Protein AF-A0A7L4PM54-F1 (afdb_monomer_lite)

Structure (mmCIF, N/CA/C/O backbone):
data_AF-A0A7L4PM54-F1
#
_entry.id   AF-A0A7L4PM54-F1
#
loop_
_atom_site.group_PDB
_atom_site.id
_atom_site.type_symbol
_atom_site.label_atom_id
_atom_site.label_alt_id
_atom_site.label_comp_id
_atom_site.label_asym_id
_atom_site.label_entity_id
_atom_site.label_seq_id
_atom_site.pdbx_PDB_ins_code
_atom_site.Cartn_x
_atom_site.Cartn_y
_atom_site.Cartn_z
_atom_site.occupancy
_atom_site.B_iso_or_equiv
_atom_site.auth_seq_id
_atom_site.auth_comp_id
_atom_site.auth_asym_id
_atom_site.auth_atom_id
_atom_site.pdbx_PDB_model_num
ATOM 1 N N . MET A 1 1 ? -29.426 -21.417 59.701 1.00 52.53 1 MET A N 1
ATOM 2 C CA . MET A 1 1 ? -29.123 -21.437 58.250 1.00 52.53 1 MET A CA 1
ATOM 3 C C . MET A 1 1 ? -28.428 -20.129 57.879 1.00 52.53 1 MET A C 1
ATOM 5 O O . MET A 1 1 ? -29.012 -19.069 58.051 1.00 52.53 1 MET A O 1
ATOM 9 N N . ASN A 1 2 ? -27.149 -20.184 57.498 1.00 47.16 2 ASN A N 1
ATOM 10 C CA . ASN A 1 2 ? -26.262 -19.018 57.349 1.00 47.16 2 ASN A CA 1
ATOM 11 C C . ASN A 1 2 ? -26.429 -18.339 55.970 1.00 47.16 2 ASN A C 1
ATOM 13 O O . ASN A 1 2 ? -25.548 -18.433 55.119 1.00 47.16 2 ASN A O 1
ATOM 17 N N . LEU A 1 3 ? -27.550 -17.641 55.740 1.00 49.34 3 LEU A N 1
ATOM 18 C CA . LEU A 1 3 ? -27.820 -16.946 54.465 1.00 49.34 3 LEU A CA 1
ATOM 19 C C . LEU A 1 3 ? -26.761 -15.888 54.094 1.00 49.34 3 LEU A C 1
ATOM 21 O O . LEU A 1 3 ? -26.524 -15.641 52.916 1.00 49.34 3 LEU A O 1
ATOM 25 N N . LYS A 1 4 ? -26.061 -15.303 55.076 1.00 48.97 4 LYS A N 1
ATOM 26 C CA . LYS A 1 4 ? -25.025 -14.286 54.818 1.00 48.97 4 LYS A CA 1
ATOM 27 C C . LYS A 1 4 ? -23.756 -14.836 54.158 1.00 48.97 4 LYS A C 1
ATOM 29 O O . LYS A 1 4 ? -23.084 -14.086 53.461 1.00 48.97 4 LYS A O 1
ATOM 34 N N . LYS A 1 5 ? -23.427 -16.123 54.338 1.00 49.28 5 LYS A N 1
ATOM 35 C CA . LYS A 1 5 ? -22.201 -16.703 53.757 1.00 49.28 5 LYS A CA 1
ATOM 36 C C . LYS A 1 5 ? -22.341 -16.965 52.256 1.00 49.28 5 LYS A C 1
ATOM 38 O O . LYS A 1 5 ? -21.393 -16.726 51.527 1.00 49.28 5 LYS A O 1
ATOM 43 N N . TYR A 1 6 ? -23.523 -17.362 51.784 1.00 54.47 6 TYR A N 1
ATOM 44 C CA . TYR A 1 6 ? -23.759 -17.651 50.362 1.00 54.47 6 TYR A CA 1
ATOM 45 C C . TYR A 1 6 ? -23.848 -16.393 49.483 1.00 54.47 6 TYR A C 1
ATOM 47 O O . TYR A 1 6 ? -23.489 -16.447 48.311 1.00 54.47 6 TYR A O 1
ATOM 55 N N . SER A 1 7 ? -24.250 -15.250 50.053 1.00 55.47 7 SER A N 1
ATOM 56 C CA . SER A 1 7 ? -24.333 -13.970 49.330 1.00 55.47 7 SER A CA 1
ATOM 57 C C . SER A 1 7 ? -22.955 -13.438 48.900 1.00 55.47 7 SER A C 1
ATOM 59 O O . SER A 1 7 ? -22.796 -12.932 47.794 1.00 55.47 7 SER A O 1
ATOM 61 N N . ILE A 1 8 ? -21.921 -13.640 49.725 1.00 58.19 8 ILE A N 1
ATOM 62 C CA . ILE A 1 8 ? -20.558 -13.175 49.420 1.00 58.19 8 ILE A CA 1
ATOM 63 C C . ILE A 1 8 ? -19.932 -14.003 48.285 1.00 58.19 8 ILE A C 1
ATOM 65 O O . ILE A 1 8 ? -19.310 -13.437 47.389 1.00 58.19 8 ILE A O 1
ATOM 69 N N . TYR A 1 9 ? -20.147 -15.324 48.260 1.00 56.16 9 TYR A N 1
ATOM 70 C CA . TYR A 1 9 ? -19.644 -16.175 47.173 1.00 56.16 9 TYR A CA 1
ATOM 71 C C . TYR A 1 9 ? -20.344 -15.901 45.836 1.00 56.16 9 TYR A C 1
ATOM 73 O O . TYR A 1 9 ? -19.685 -15.924 44.801 1.00 56.16 9 TYR A O 1
ATOM 81 N N . ALA A 1 10 ? -21.642 -15.583 45.846 1.00 58.66 10 ALA A N 1
ATOM 82 C CA . ALA A 1 10 ? -22.373 -15.228 44.629 1.00 58.66 10 ALA A CA 1
ATOM 83 C C . ALA A 1 10 ? -21.858 -13.921 43.997 1.00 58.66 10 ALA A C 1
ATOM 85 O O . ALA A 1 10 ? -21.727 -13.845 42.779 1.00 58.66 10 ALA A O 1
ATOM 86 N N . ILE A 1 11 ? -21.498 -12.921 44.811 1.00 58.75 11 ILE A N 1
ATOM 87 C CA . ILE A 1 11 ? -20.935 -11.649 44.327 1.00 58.75 11 ILE A CA 1
ATOM 88 C C . ILE A 1 11 ? -19.519 -11.848 43.767 1.00 58.75 11 ILE A C 1
ATOM 90 O O . ILE A 1 11 ? -19.203 -11.306 42.713 1.00 58.75 11 ILE A O 1
ATOM 94 N N . ILE A 1 12 ? -18.678 -12.663 44.415 1.00 58.94 12 ILE A N 1
ATOM 95 C CA . ILE A 1 12 ? -17.314 -12.946 43.932 1.00 58.94 12 ILE A CA 1
ATOM 96 C C . ILE A 1 12 ? -17.341 -13.742 42.617 1.00 58.94 12 ILE A C 1
ATOM 98 O O . ILE A 1 12 ? -16.568 -13.444 41.712 1.00 58.94 12 ILE A O 1
ATOM 102 N N . ILE A 1 13 ? -18.256 -14.707 42.473 1.00 58.41 13 ILE A N 1
ATOM 103 C CA . ILE A 1 13 ? -18.432 -15.464 41.223 1.00 58.41 13 ILE A CA 1
ATOM 104 C C . ILE A 1 13 ? -18.970 -14.559 40.104 1.00 58.41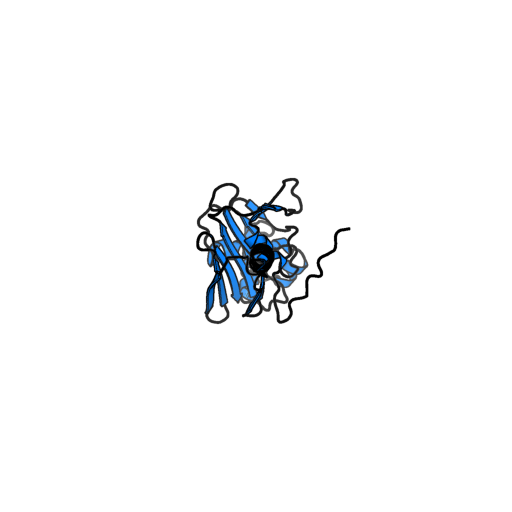 13 ILE A C 1
ATOM 106 O O . ILE A 1 13 ? -18.513 -14.672 38.970 1.00 58.41 13 ILE A O 1
ATOM 110 N N . LEU A 1 14 ? -19.865 -13.613 40.413 1.00 48.94 14 LEU A N 1
ATOM 111 C CA . LEU A 1 14 ? -20.351 -12.627 39.443 1.00 48.94 14 LEU A CA 1
ATOM 112 C C . LEU A 1 14 ? -19.237 -11.657 39.000 1.00 48.94 14 LEU A C 1
ATOM 114 O O . LEU A 1 14 ? -19.133 -11.363 37.816 1.00 48.94 14 LEU A O 1
ATOM 118 N N . TYR A 1 15 ? -18.351 -11.228 39.907 1.00 54.72 15 TYR A N 1
ATOM 119 C CA . TYR A 1 15 ? -17.173 -10.418 39.554 1.00 54.72 15 TYR A CA 1
ATOM 120 C C . TYR A 1 15 ? -16.122 -11.202 38.756 1.00 54.72 15 TYR A C 1
ATOM 122 O O . TYR A 1 15 ? -15.496 -10.638 37.864 1.00 54.72 15 TYR A O 1
ATOM 130 N N . LEU A 1 16 ? -15.952 -12.500 39.024 1.00 50.41 16 LEU A N 1
ATOM 131 C CA . LEU A 1 16 ? -15.070 -13.365 38.233 1.00 50.41 16 LEU A CA 1
ATOM 132 C C . LEU A 1 16 ? -15.643 -13.665 36.838 1.00 50.41 16 LEU A C 1
ATOM 134 O O . LEU A 1 16 ? -14.873 -13.810 35.897 1.00 50.41 16 LEU A O 1
ATOM 138 N N . LEU A 1 17 ? -16.970 -13.705 36.679 1.00 46.97 17 LEU A N 1
ATOM 139 C CA . LEU A 1 17 ? -17.629 -13.883 35.378 1.00 46.97 17 LEU A CA 1
ATOM 140 C C . LEU A 1 17 ? -17.680 -12.594 34.546 1.00 46.97 17 LEU A C 1
ATOM 142 O O . LEU A 1 17 ? -17.553 -12.669 33.330 1.00 46.97 17 LEU A O 1
ATOM 146 N N . VAL A 1 18 ? -17.800 -11.422 35.180 1.00 50.84 18 VAL A N 1
ATOM 147 C CA . VAL A 1 18 ? -17.723 -10.117 34.490 1.00 50.84 18 VAL A CA 1
ATOM 148 C C . VAL A 1 18 ? -16.269 -9.718 34.194 1.00 50.84 18 VAL A C 1
ATOM 150 O O . VAL A 1 18 ? -16.010 -9.024 33.218 1.00 50.84 18 VAL A O 1
ATOM 153 N N . GLY A 1 19 ? -15.299 -10.190 34.984 1.00 42.75 19 GLY A N 1
ATOM 154 C CA . GLY A 1 19 ? -13.868 -9.975 34.731 1.00 42.75 19 GLY A CA 1
ATOM 155 C C . GLY A 1 19 ? -13.239 -10.931 33.709 1.00 42.75 19 GLY A C 1
ATOM 156 O O . GLY A 1 19 ? -12.117 -10.689 33.278 1.00 42.75 19 GLY A O 1
ATOM 157 N N . ALA A 1 20 ? -13.932 -12.012 33.330 1.00 41.78 20 ALA A N 1
ATOM 158 C CA . ALA A 1 20 ? -13.444 -13.001 32.363 1.00 41.78 20 ALA A CA 1
ATOM 159 C C . ALA A 1 20 ? -13.963 -12.776 30.931 1.00 41.78 20 ALA A C 1
ATOM 161 O O . ALA A 1 20 ? -13.524 -13.459 30.006 1.00 41.78 20 ALA A O 1
ATOM 162 N N . SER A 1 21 ? -14.881 -11.830 30.722 1.00 42.34 21 SER A N 1
ATOM 163 C CA . SER A 1 21 ? -15.331 -11.456 29.385 1.00 42.34 21 SER A CA 1
ATOM 164 C C . SER A 1 21 ? -14.418 -10.388 28.786 1.00 42.34 21 SER A C 1
ATOM 166 O O . SER A 1 21 ? -14.403 -9.254 29.257 1.00 42.34 21 SER A O 1
ATOM 168 N N . LEU A 1 22 ? -13.759 -10.777 27.689 1.00 44.78 22 LEU A N 1
ATOM 169 C CA . LEU A 1 22 ? -13.226 -9.922 26.624 1.00 44.78 22 LEU A CA 1
ATOM 170 C C . LEU A 1 22 ? -11.832 -9.327 26.866 1.00 44.78 22 LEU A C 1
ATOM 172 O O . LEU A 1 22 ? -11.604 -8.136 26.697 1.00 44.78 22 LEU A O 1
ATOM 176 N N . ALA A 1 23 ? -10.836 -10.195 27.049 1.00 43.72 23 ALA A N 1
ATOM 177 C CA . ALA A 1 23 ? -9.689 -10.046 26.157 1.00 43.72 23 ALA A CA 1
ATOM 178 C C . ALA A 1 23 ? -10.170 -10.503 24.770 1.00 43.72 23 ALA A C 1
ATOM 180 O O . ALA A 1 23 ? -10.013 -11.669 24.415 1.00 43.72 23 ALA A O 1
ATOM 181 N N . SER A 1 24 ? -10.872 -9.626 24.045 1.00 48.88 24 SER A N 1
ATOM 182 C CA . SER A 1 24 ? -11.095 -9.833 22.618 1.00 48.88 24 SER A CA 1
ATOM 183 C C . SER A 1 24 ? -9.710 -9.786 21.996 1.00 48.88 24 SER A C 1
ATOM 185 O O . SER A 1 24 ? -9.137 -8.711 21.840 1.00 48.88 24 SER A O 1
ATOM 187 N N . GLN A 1 25 ? -9.114 -10.953 21.758 1.00 58.59 25 GLN A N 1
ATOM 188 C CA . GLN A 1 25 ? -7.932 -11.006 20.915 1.00 58.59 25 GLN A CA 1
ATOM 189 C C . GLN A 1 25 ? -8.357 -10.449 19.560 1.00 58.59 25 GLN A C 1
ATOM 191 O O . GLN A 1 25 ? -9.436 -10.794 19.077 1.00 58.59 25 GLN A O 1
ATOM 196 N N . ASN A 1 26 ? -7.562 -9.536 19.006 1.00 72.06 26 ASN A N 1
ATOM 197 C CA . ASN A 1 26 ? -7.798 -9.062 17.651 1.00 72.06 26 ASN A CA 1
ATOM 198 C C . ASN A 1 26 ? -7.867 -10.290 16.741 1.00 72.06 26 ASN A C 1
ATOM 200 O O . ASN A 1 26 ? -6.987 -11.154 16.790 1.00 72.06 26 ASN A O 1
ATOM 204 N N . GLU A 1 27 ? -8.932 -10.394 15.953 1.00 89.50 27 GLU A N 1
ATOM 205 C CA . GLU A 1 27 ? -9.021 -11.444 14.950 1.00 89.50 27 GLU A CA 1
ATOM 206 C C . GLU A 1 27 ? -7.952 -11.193 13.881 1.00 89.50 27 GLU A C 1
ATOM 208 O O . GLU A 1 27 ? -7.620 -10.051 13.567 1.00 89.50 27 GLU A O 1
ATOM 213 N N . THR A 1 28 ? -7.369 -12.252 13.328 1.00 93.75 28 THR A N 1
ATOM 214 C CA . THR A 1 28 ? -6.404 -12.128 12.230 1.00 93.75 28 THR A CA 1
ATOM 215 C C . THR A 1 28 ? -7.107 -12.437 10.917 1.00 93.75 28 THR A C 1
ATOM 217 O O . THR A 1 28 ? -7.670 -13.519 10.752 1.00 93.75 28 THR A O 1
ATOM 220 N N . TYR A 1 29 ? -7.050 -11.505 9.968 1.00 94.75 29 TYR A N 1
ATOM 221 C CA . TYR A 1 29 ? -7.407 -11.770 8.579 1.00 94.75 29 TYR A CA 1
ATOM 222 C C . TYR A 1 29 ? -6.229 -12.457 7.890 1.00 94.75 29 TYR A C 1
ATOM 224 O O . TYR A 1 29 ? -5.112 -11.973 8.029 1.00 94.75 29 TYR A O 1
ATOM 232 N N . CYS A 1 30 ? -6.467 -13.546 7.153 1.00 94.06 30 CYS A N 1
ATOM 233 C CA . CYS A 1 30 ? -5.432 -14.282 6.415 1.00 94.06 30 CYS A CA 1
ATOM 234 C C . CYS A 1 30 ? -5.985 -14.945 5.139 1.00 94.06 30 CYS A C 1
ATOM 236 O O . CYS A 1 30 ? -5.985 -16.170 5.021 1.00 94.06 30 CYS A O 1
ATOM 238 N N . HIS A 1 31 ? -6.489 -14.158 4.185 1.00 93.25 31 HIS A N 1
ATOM 239 C CA . HIS A 1 31 ? -6.956 -14.649 2.879 1.00 93.25 31 HIS A CA 1
ATOM 240 C C . HIS A 1 31 ? -6.265 -13.912 1.720 1.00 93.25 31 HIS A C 1
ATOM 242 O O . HIS A 1 31 ? -5.670 -12.851 1.897 1.00 93.25 31 HIS A O 1
ATOM 248 N N . HIS A 1 32 ? -6.334 -14.493 0.516 1.00 91.69 32 HIS A N 1
ATOM 249 C CA . HIS A 1 32 ? -5.750 -13.941 -0.721 1.00 91.69 32 HIS A CA 1
ATOM 250 C C . HIS A 1 32 ? -4.247 -13.637 -0.634 1.00 91.69 32 HIS A C 1
ATOM 252 O O . HIS A 1 32 ? -3.753 -12.726 -1.293 1.00 91.69 32 HIS A O 1
ATOM 258 N N . GLY A 1 33 ? -3.517 -14.384 0.201 1.00 89.94 33 GLY A N 1
ATOM 259 C CA . GLY A 1 33 ? -2.084 -14.176 0.422 1.00 89.94 33 GLY A CA 1
ATOM 260 C C . GLY A 1 33 ? -1.743 -12.908 1.211 1.00 89.94 33 GLY A C 1
ATOM 261 O O . GLY A 1 33 ? -0.584 -12.491 1.195 1.00 89.94 33 GLY A O 1
ATOM 262 N N . LEU A 1 34 ? -2.724 -12.291 1.878 1.00 93.50 34 LEU A N 1
ATOM 263 C CA . LEU A 1 34 ? -2.545 -11.156 2.780 1.00 93.50 34 LEU A CA 1
ATOM 264 C C . LEU A 1 34 ? -2.913 -11.564 4.205 1.00 93.50 34 LEU A C 1
ATOM 266 O O . LEU A 1 34 ? -3.971 -12.155 4.417 1.00 93.50 34 LEU A O 1
ATOM 270 N N . CYS A 1 35 ? -2.081 -11.186 5.173 1.00 94.69 35 CYS A N 1
ATOM 271 C CA . CYS A 1 35 ? -2.352 -11.373 6.593 1.00 94.69 35 CYS A CA 1
ATOM 272 C C . CYS A 1 35 ? -2.172 -10.063 7.376 1.00 94.69 35 CYS A C 1
ATOM 274 O O . CYS A 1 35 ? -1.174 -9.368 7.186 1.00 94.69 35 CYS A O 1
ATOM 276 N N . PHE A 1 36 ? -3.115 -9.733 8.262 1.00 95.75 36 PHE A N 1
ATOM 277 C CA . PHE A 1 36 ? -3.044 -8.590 9.188 1.00 95.75 36 PHE A CA 1
ATOM 278 C C . PHE A 1 36 ? -4.053 -8.745 10.338 1.00 95.75 36 PHE A C 1
ATOM 280 O O . PHE A 1 36 ? -5.031 -9.488 10.233 1.00 95.75 36 PHE A O 1
ATOM 287 N N . GLU A 1 37 ? -3.844 -8.027 11.440 1.00 96.19 37 GLU A N 1
ATOM 288 C CA . GLU A 1 37 ? -4.811 -7.970 12.540 1.00 96.19 37 GLU A CA 1
ATOM 289 C C . GLU A 1 37 ? -5.991 -7.045 12.208 1.00 96.19 37 GLU A C 1
ATOM 291 O O . GLU A 1 37 ? -5.819 -5.917 11.738 1.00 96.19 37 GLU A O 1
ATOM 296 N N . ILE A 1 38 ? -7.202 -7.524 12.489 1.00 96.75 38 ILE A N 1
ATOM 297 C CA . ILE A 1 38 ? -8.446 -6.762 12.415 1.00 96.75 38 ILE A CA 1
ATOM 298 C C . ILE A 1 38 ? -8.565 -5.932 13.703 1.00 96.75 38 ILE A C 1
ATOM 300 O O . ILE A 1 38 ? -8.506 -6.499 14.799 1.00 96.75 38 ILE A O 1
ATOM 304 N N . PRO A 1 39 ? -8.730 -4.599 13.610 1.00 96.38 39 PRO A N 1
ATOM 305 C CA . PRO A 1 39 ? -8.934 -3.767 14.789 1.00 96.38 39 PRO A CA 1
ATOM 306 C C . PRO A 1 39 ? -10.162 -4.208 15.596 1.00 96.38 39 PRO A C 1
ATOM 308 O O . PRO A 1 39 ? -11.183 -4.597 15.037 1.00 96.38 39 PRO A O 1
ATOM 311 N N . HIS A 1 40 ? -10.079 -4.120 16.923 1.00 94.19 40 HIS A N 1
ATOM 312 C CA . HIS A 1 40 ?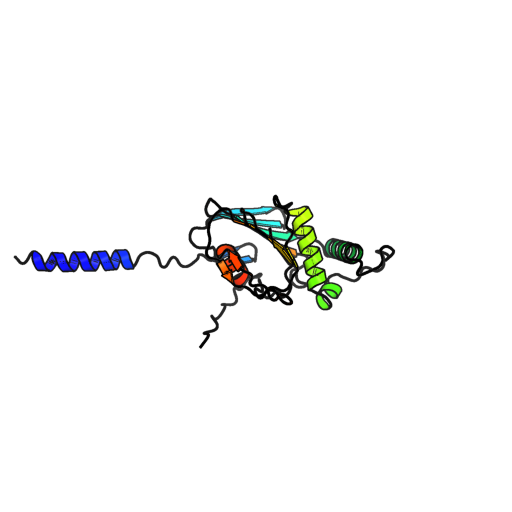 -11.211 -4.404 17.806 1.00 94.19 40 HIS A CA 1
ATOM 313 C C . HIS A 1 40 ? -12.469 -3.623 17.383 1.00 94.19 40 HIS A C 1
ATOM 315 O O . HIS A 1 40 ? -12.370 -2.426 17.119 1.00 94.19 40 HIS A O 1
ATOM 321 N N . GLU A 1 41 ? -13.632 -4.287 17.361 1.00 93.88 41 GLU A N 1
ATOM 322 C CA . GLU A 1 41 ? -14.930 -3.735 16.911 1.00 93.88 41 GLU A CA 1
ATOM 323 C C . GLU A 1 41 ? -15.010 -3.359 15.417 1.00 93.88 41 GLU A C 1
ATOM 325 O O . GLU A 1 41 ? -15.963 -2.698 15.006 1.00 93.88 41 GLU A O 1
ATOM 330 N N . TRP A 1 42 ? -14.046 -3.777 14.589 1.00 97.00 42 TRP A N 1
ATOM 331 C CA . TRP A 1 42 ? -14.127 -3.637 13.134 1.00 97.00 42 TRP A CA 1
ATOM 332 C C . TRP A 1 42 ? -14.528 -4.959 12.485 1.00 97.00 42 TRP A C 1
ATOM 334 O O . TRP A 1 42 ? -14.025 -6.018 12.849 1.00 97.00 42 TRP A O 1
ATOM 344 N N . ASP A 1 43 ? -15.373 -4.876 11.461 1.00 97.00 43 ASP A N 1
ATOM 345 C CA . ASP A 1 43 ? -15.825 -6.021 10.676 1.00 97.00 43 ASP A CA 1
ATOM 346 C C . ASP A 1 43 ? -15.265 -5.967 9.250 1.00 97.00 43 ASP A C 1
ATOM 348 O O . ASP A 1 43 ? -15.143 -4.893 8.651 1.00 97.00 43 ASP A O 1
ATOM 352 N N . VAL A 1 44 ? -15.001 -7.134 8.653 1.00 97.56 44 VAL A N 1
ATOM 353 C CA . VAL A 1 44 ? -14.784 -7.256 7.202 1.00 97.56 44 VAL A CA 1
ATOM 354 C C . VAL A 1 44 ? -16.138 -7.128 6.500 1.00 97.56 44 VAL A C 1
ATOM 356 O O . VAL A 1 44 ? -16.909 -8.082 6.410 1.00 97.56 44 VAL A O 1
ATOM 359 N N . VAL A 1 45 ? -16.441 -5.937 5.985 1.00 97.56 45 VAL A N 1
ATOM 360 C CA . VAL A 1 45 ? -17.715 -5.636 5.304 1.00 97.56 45 VAL A CA 1
ATOM 361 C C . VAL A 1 45 ? -17.673 -5.916 3.801 1.00 97.56 45 VAL A C 1
ATOM 363 O O . VAL A 1 45 ? -18.714 -5.971 3.142 1.00 97.56 45 VAL A O 1
ATOM 366 N N . LYS A 1 46 ? -16.472 -6.090 3.240 1.00 97.00 46 LYS A N 1
ATOM 367 C CA . LYS A 1 46 ? -16.263 -6.496 1.849 1.00 97.00 46 LYS A CA 1
ATOM 368 C C . LYS A 1 46 ? -15.000 -7.336 1.736 1.00 97.00 46 LYS A C 1
ATOM 370 O O . LYS A 1 46 ? -13.957 -6.930 2.229 1.00 97.00 46 LYS A O 1
ATOM 375 N N . ASP A 1 47 ? -15.102 -8.453 1.034 1.00 97.00 47 ASP A N 1
ATOM 376 C CA . ASP A 1 47 ? -13.980 -9.294 0.624 1.00 97.00 47 ASP A CA 1
ATOM 377 C C . ASP A 1 47 ? -14.331 -9.844 -0.763 1.00 97.00 47 ASP A C 1
ATOM 379 O O . ASP A 1 47 ? -15.221 -10.688 -0.905 1.00 97.00 47 ASP A O 1
ATOM 383 N N . VAL A 1 48 ? -13.744 -9.255 -1.807 1.00 96.00 48 VAL A N 1
ATOM 384 C CA . VAL A 1 48 ? -14.029 -9.630 -3.195 1.00 96.00 48 VAL A CA 1
ATOM 385 C C . VAL A 1 48 ? -12.747 -9.787 -3.990 1.00 96.00 48 VAL A C 1
ATOM 387 O O . VAL A 1 48 ? -11.840 -8.966 -3.891 1.00 96.00 48 VAL A O 1
ATOM 390 N N . GLN A 1 49 ? -12.729 -10.802 -4.848 1.00 93.25 49 GLN A N 1
ATOM 391 C CA . GLN A 1 49 ? -11.696 -11.008 -5.852 1.00 93.25 49 GLN A CA 1
ATOM 392 C C . GLN A 1 49 ? -12.338 -10.934 -7.242 1.00 93.25 49 GLN A C 1
ATOM 394 O O . GLN A 1 49 ? -13.287 -11.666 -7.538 1.00 93.25 49 GLN A O 1
ATOM 399 N N . VAL A 1 50 ? -11.857 -10.024 -8.089 1.00 88.25 50 VAL A N 1
ATOM 400 C CA . VAL A 1 50 ? -12.322 -9.850 -9.472 1.00 88.25 50 VAL A CA 1
ATOM 401 C C . VAL A 1 50 ? -11.138 -10.073 -10.401 1.00 88.25 50 VAL A C 1
ATOM 403 O O . VAL A 1 50 ? -10.269 -9.220 -10.554 1.00 88.25 50 VAL A O 1
ATOM 406 N N . GLY A 1 51 ? -11.096 -11.247 -11.031 1.00 87.69 51 GLY A N 1
ATOM 407 C CA . GLY A 1 51 ? -9.898 -11.674 -11.749 1.00 87.69 51 GLY A CA 1
ATOM 408 C C . GLY A 1 51 ? -8.756 -11.910 -10.762 1.00 87.69 51 GLY A C 1
ATOM 409 O O . GLY A 1 51 ? -8.906 -12.729 -9.860 1.00 87.69 51 GLY A O 1
ATOM 410 N N . ASN A 1 52 ? -7.649 -11.187 -10.933 1.00 84.56 52 ASN A N 1
ATOM 411 C CA . ASN A 1 52 ? -6.489 -11.258 -10.038 1.00 84.56 52 ASN A CA 1
ATOM 412 C C . ASN A 1 52 ? -6.459 -10.128 -9.001 1.00 84.56 52 ASN A C 1
ATOM 414 O O . ASN A 1 52 ? -5.570 -10.122 -8.156 1.00 84.56 52 ASN A O 1
ATOM 418 N N . ASP A 1 53 ? -7.407 -9.192 -9.059 1.00 91.88 53 ASP A N 1
ATOM 419 C CA . ASP A 1 53 ? -7.449 -8.069 -8.132 1.00 91.88 53 ASP A CA 1
ATOM 420 C C . ASP A 1 53 ? -8.322 -8.425 -6.931 1.00 91.88 53 ASP A C 1
ATOM 422 O O . ASP A 1 53 ? -9.447 -8.913 -7.090 1.00 91.88 53 ASP A O 1
ATOM 426 N N . THR A 1 54 ? -7.825 -8.145 -5.732 1.00 95.06 54 THR A N 1
ATOM 427 C CA . THR A 1 54 ? -8.544 -8.348 -4.472 1.00 95.06 54 THR A CA 1
ATOM 428 C C . THR A 1 54 ? -8.822 -7.004 -3.821 1.00 95.06 54 THR A C 1
ATOM 430 O O . THR A 1 54 ? -7.953 -6.138 -3.766 1.00 95.06 54 THR A O 1
ATOM 433 N N . GLN A 1 55 ? -10.029 -6.850 -3.286 1.00 97.25 55 GLN A N 1
ATOM 434 C CA . GLN A 1 55 ? -10.436 -5.706 -2.484 1.00 97.25 55 GLN A CA 1
ATOM 435 C C . GLN A 1 55 ? -11.066 -6.183 -1.179 1.00 97.25 55 GLN A C 1
ATOM 437 O O . GLN A 1 55 ? -12.089 -6.875 -1.178 1.00 97.25 55 GLN A O 1
ATOM 442 N N . ILE A 1 56 ? -10.499 -5.719 -0.072 1.00 97.94 56 ILE A N 1
ATOM 443 C CA . ILE A 1 56 ? -10.963 -5.978 1.288 1.00 97.94 56 ILE A CA 1
ATOM 444 C C . ILE A 1 56 ? -11.342 -4.638 1.911 1.00 97.94 56 ILE A C 1
ATOM 446 O O . ILE A 1 56 ? -10.603 -3.667 1.781 1.00 97.94 56 ILE A O 1
ATOM 450 N N . VAL A 1 57 ? -12.495 -4.553 2.571 1.00 98.25 57 VAL A N 1
ATOM 451 C CA . VAL A 1 57 ? -12.916 -3.353 3.304 1.00 98.25 57 VAL A CA 1
ATOM 452 C C . VAL A 1 57 ? -13.281 -3.742 4.724 1.00 98.25 57 VAL A C 1
ATOM 454 O O . VAL A 1 57 ? -14.157 -4.580 4.938 1.00 98.25 57 VAL A O 1
ATOM 457 N N . LEU A 1 58 ? -12.620 -3.091 5.673 1.00 98.38 58 LEU A N 1
ATOM 458 C CA . LEU A 1 58 ? -12.881 -3.163 7.102 1.00 98.38 58 LEU A CA 1
ATOM 459 C C . LEU A 1 58 ? -13.642 -1.905 7.525 1.00 98.38 58 LEU A C 1
ATOM 461 O O . LEU A 1 58 ? -13.333 -0.815 7.034 1.00 98.38 58 LEU A O 1
ATOM 465 N N . SER A 1 59 ? -14.611 -2.028 8.429 1.00 97.94 59 SER A N 1
ATOM 466 C CA . SER A 1 59 ? -15.356 -0.877 8.950 1.00 97.94 59 SER A CA 1
ATOM 467 C C . SER A 1 59 ? -15.884 -1.122 10.359 1.00 97.94 59 SER A C 1
ATOM 469 O O . SER A 1 59 ? -16.271 -2.236 10.688 1.00 97.94 59 SER A O 1
ATOM 471 N N . ASP A 1 60 ? -15.962 -0.057 11.154 1.00 97.06 60 ASP A N 1
ATOM 472 C CA . ASP A 1 60 ? -16.686 -0.002 12.436 1.00 97.06 60 ASP A CA 1
ATOM 473 C C . ASP A 1 60 ? -18.061 0.693 12.306 1.00 97.06 60 ASP A C 1
ATOM 475 O O . ASP A 1 60 ? -18.673 1.115 13.288 1.00 97.06 60 ASP A O 1
ATOM 479 N N . GLY A 1 61 ? -18.537 0.889 11.072 1.00 96.12 61 GLY A N 1
ATOM 480 C CA . GLY A 1 61 ? -19.767 1.616 10.755 1.00 96.12 61 GLY A CA 1
ATOM 481 C C . GLY A 1 61 ? -19.626 3.143 10.694 1.00 96.12 61 GLY A C 1
ATOM 482 O O . GLY A 1 61 ? -20.557 3.805 10.230 1.00 96.12 61 GLY A O 1
ATOM 483 N N . VAL A 1 62 ? -18.487 3.715 11.106 1.00 95.81 62 VAL A N 1
ATOM 484 C CA . VAL A 1 62 ? -18.209 5.168 11.053 1.00 95.81 62 VAL A CA 1
ATOM 485 C C . VAL A 1 62 ? -17.016 5.489 10.152 1.00 95.81 62 VAL A C 1
ATOM 487 O O . VAL A 1 62 ? -17.029 6.486 9.424 1.00 95.81 62 VAL A O 1
ATOM 490 N N . SER A 1 63 ? -15.989 4.651 10.196 1.00 96.75 63 SER A N 1
ATOM 491 C CA . SER A 1 63 ? -14.762 4.756 9.413 1.00 96.75 63 SER A CA 1
ATOM 492 C C . SER A 1 63 ? -14.551 3.491 8.591 1.00 96.75 63 SER A C 1
ATOM 494 O O . SER A 1 63 ? -15.209 2.468 8.801 1.00 96.75 63 SER A O 1
ATOM 496 N N . ALA A 1 64 ? -13.649 3.566 7.618 1.00 97.88 64 ALA A N 1
ATOM 497 C CA . ALA A 1 64 ? -13.351 2.436 6.754 1.00 97.88 64 ALA A CA 1
ATOM 498 C C . ALA A 1 64 ? -11.871 2.386 6.382 1.00 97.88 64 ALA A C 1
ATOM 500 O O . ALA A 1 64 ? -11.230 3.421 6.191 1.00 97.88 64 ALA A O 1
ATOM 501 N N . ILE A 1 65 ? -11.355 1.167 6.239 1.00 98.50 65 ILE A N 1
ATOM 502 C CA . ILE A 1 65 ? -10.032 0.881 5.688 1.00 98.50 65 ILE A CA 1
ATOM 503 C C . ILE A 1 65 ? -10.229 -0.116 4.557 1.00 98.50 65 ILE A C 1
ATOM 505 O O . ILE A 1 65 ? -10.703 -1.230 4.764 1.00 98.50 65 ILE A O 1
ATOM 509 N N . ARG A 1 66 ? -9.867 0.302 3.353 1.00 97.94 66 ARG A N 1
ATOM 510 C CA . ARG A 1 66 ? -9.825 -0.515 2.151 1.00 97.94 66 ARG A CA 1
ATOM 511 C C . ARG A 1 66 ? -8.388 -0.966 1.917 1.00 97.94 66 ARG A C 1
ATOM 513 O O . ARG A 1 66 ? -7.491 -0.130 1.876 1.00 97.94 66 ARG A O 1
ATOM 520 N N . VAL A 1 67 ? -8.193 -2.262 1.725 1.00 98.19 67 VAL A N 1
ATOM 521 C CA . VAL A 1 67 ? -6.936 -2.880 1.301 1.00 98.19 67 VAL A CA 1
ATOM 522 C C . VAL A 1 67 ? -7.159 -3.459 -0.090 1.00 98.19 67 VAL A C 1
ATOM 524 O O . VAL A 1 67 ? -8.089 -4.238 -0.293 1.00 98.19 67 VAL A O 1
ATOM 527 N N . ASP A 1 68 ? -6.322 -3.074 -1.043 1.00 97.69 68 ASP A N 1
ATOM 528 C CA . ASP A 1 68 ? -6.330 -3.602 -2.399 1.00 97.69 68 ASP A CA 1
ATOM 529 C C . ASP A 1 68 ? -5.036 -4.364 -2.686 1.00 97.69 68 ASP A C 1
ATOM 531 O O . ASP A 1 68 ? -3.937 -3.919 -2.343 1.00 97.69 68 ASP A O 1
ATOM 535 N N . LEU A 1 69 ? -5.181 -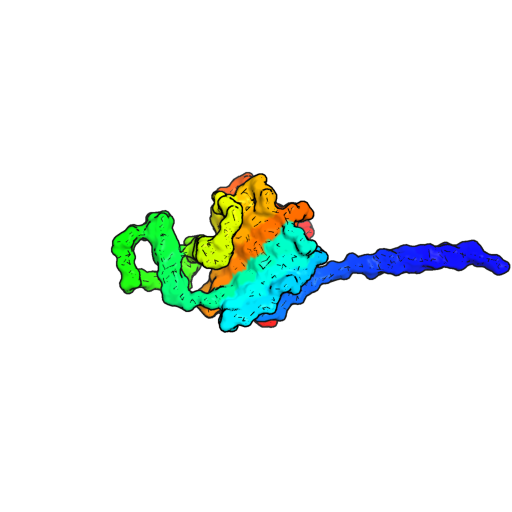5.484 -3.385 1.00 96.00 69 LEU A N 1
ATOM 536 C CA . LEU A 1 69 ? -4.109 -6.188 -4.068 1.00 96.00 69 LEU A CA 1
ATOM 537 C C . LEU A 1 69 ? -4.405 -6.119 -5.562 1.00 96.00 69 LEU A C 1
ATOM 539 O O . LEU A 1 69 ? -5.453 -6.592 -5.993 1.00 96.00 69 LEU A O 1
ATOM 543 N N . ILE A 1 70 ? -3.527 -5.486 -6.334 1.00 95.44 70 ILE A N 1
ATOM 544 C CA . ILE A 1 70 ? -3.796 -5.161 -7.739 1.00 95.44 70 ILE A CA 1
ATOM 545 C C . ILE A 1 70 ? -2.695 -5.752 -8.607 1.00 95.44 70 ILE A C 1
ATOM 547 O O . ILE A 1 70 ? -1.515 -5.444 -8.403 1.00 95.44 70 ILE A O 1
ATOM 551 N N . LYS A 1 71 ? -3.082 -6.558 -9.601 1.00 92.94 71 LYS A N 1
ATOM 552 C CA . LYS A 1 71 ? -2.163 -7.066 -10.621 1.00 92.94 71 LYS A CA 1
ATOM 553 C C . LYS A 1 71 ? -1.885 -5.956 -11.628 1.00 92.94 71 LYS A C 1
ATOM 555 O O . LYS A 1 71 ? -2.788 -5.398 -12.250 1.00 92.94 71 LYS A O 1
ATOM 560 N N . TYR A 1 72 ? -0.612 -5.649 -11.813 1.00 90.88 72 TYR A N 1
ATOM 561 C CA . TYR A 1 72 ? -0.151 -4.595 -12.696 1.00 90.88 72 TYR A CA 1
ATOM 562 C C . TYR A 1 72 ? 1.100 -5.071 -13.450 1.00 90.88 72 TYR A C 1
ATOM 564 O O . TYR A 1 72 ? 2.176 -5.113 -12.857 1.00 90.88 72 TYR A O 1
ATOM 572 N N . PRO A 1 73 ? 0.975 -5.457 -14.737 1.00 91.12 73 PRO A N 1
ATOM 573 C CA . PRO A 1 73 ? 2.067 -6.072 -15.493 1.00 91.12 73 PRO A CA 1
ATOM 574 C C . PRO A 1 73 ? 3.353 -5.243 -15.471 1.00 91.12 73 PRO A C 1
ATOM 576 O O . PRO A 1 73 ? 3.288 -4.011 -15.529 1.00 91.12 73 PRO A O 1
ATOM 579 N N . ASP A 1 74 ? 4.518 -5.900 -15.503 1.00 89.94 74 ASP A N 1
ATOM 580 C CA . ASP A 1 74 ? 5.829 -5.233 -15.404 1.00 89.94 74 ASP A CA 1
ATOM 581 C C . ASP A 1 74 ? 5.973 -4.065 -16.392 1.00 89.94 74 ASP A C 1
ATOM 583 O O . ASP A 1 74 ? 6.459 -2.993 -16.039 1.00 89.94 74 ASP A O 1
ATOM 587 N N . ARG A 1 75 ? 5.481 -4.243 -17.624 1.00 89.88 75 ARG A N 1
ATOM 588 C CA . ARG A 1 75 ? 5.515 -3.212 -18.670 1.00 89.88 75 ARG A CA 1
ATOM 589 C C . ARG A 1 75 ? 4.718 -1.956 -18.303 1.00 89.88 75 ARG A C 1
ATOM 591 O O . ARG A 1 75 ? 5.099 -0.851 -18.689 1.00 89.88 75 ARG A O 1
ATOM 598 N N . GLU A 1 76 ? 3.597 -2.119 -17.610 1.00 91.12 76 GLU A N 1
ATOM 599 C CA . GLU A 1 76 ? 2.783 -0.990 -17.164 1.00 91.12 76 GLU A CA 1
ATOM 600 C C . GLU A 1 76 ? 3.414 -0.320 -15.939 1.00 91.12 76 GLU A C 1
ATOM 602 O O . GLU A 1 76 ? 3.401 0.910 -15.863 1.00 91.12 76 GLU A O 1
ATOM 607 N N . ILE A 1 77 ? 4.048 -1.085 -15.033 1.00 90.69 77 ILE A N 1
ATOM 608 C CA . ILE A 1 77 ? 4.862 -0.515 -13.945 1.00 90.69 77 ILE A CA 1
ATOM 609 C C . ILE A 1 77 ? 6.011 0.310 -14.537 1.00 90.69 77 ILE A C 1
ATOM 611 O O . ILE A 1 77 ? 6.182 1.468 -14.173 1.00 90.69 77 ILE A O 1
ATOM 615 N N . ASP A 1 78 ? 6.764 -0.242 -15.488 1.00 90.56 78 ASP A N 1
ATOM 616 C CA . ASP A 1 78 ? 7.866 0.436 -16.176 1.00 90.56 78 ASP A CA 1
ATOM 617 C C . ASP A 1 78 ? 7.445 1.794 -16.753 1.0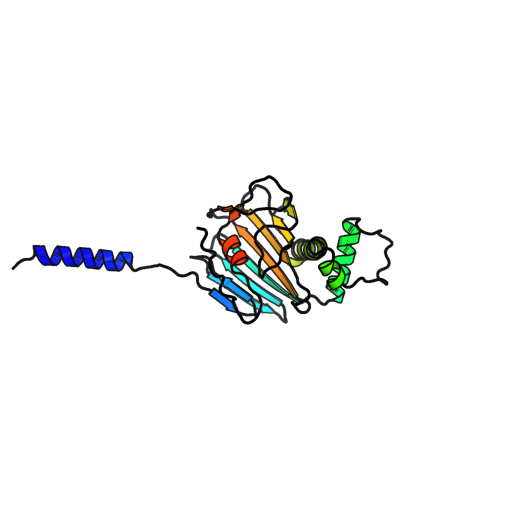0 90.56 78 ASP A C 1
ATOM 619 O O . ASP A 1 78 ? 8.120 2.812 -16.567 1.00 90.56 78 ASP A O 1
ATOM 623 N N . LYS A 1 79 ? 6.300 1.815 -17.443 1.00 89.88 79 LYS A N 1
ATOM 624 C CA . LYS A 1 79 ? 5.724 3.034 -18.013 1.00 89.88 79 LYS A CA 1
ATOM 625 C C . LYS A 1 79 ? 5.370 4.045 -16.922 1.00 89.88 79 LYS A C 1
ATOM 627 O O . LYS A 1 79 ? 5.740 5.212 -17.030 1.00 89.88 79 LYS A O 1
ATOM 632 N N . LEU A 1 80 ? 4.697 3.590 -15.870 1.00 90.62 80 LEU A N 1
ATOM 633 C CA . LEU A 1 80 ? 4.306 4.403 -14.722 1.00 90.62 80 LEU A CA 1
ATOM 634 C C . LEU A 1 80 ? 5.523 5.023 -14.016 1.00 90.62 80 LEU A C 1
ATOM 636 O O . LEU A 1 80 ? 5.501 6.208 -13.682 1.00 90.62 80 LEU A O 1
ATOM 640 N N . MET A 1 81 ? 6.611 4.264 -13.857 1.00 90.50 81 MET A N 1
ATOM 641 C CA . MET A 1 81 ? 7.866 4.767 -13.289 1.00 90.50 81 MET A CA 1
ATOM 642 C C . MET A 1 81 ? 8.488 5.841 -14.174 1.00 90.50 81 MET A C 1
ATOM 644 O O . MET A 1 81 ? 8.884 6.897 -13.684 1.00 90.50 81 MET A O 1
ATOM 648 N N . LEU A 1 82 ? 8.562 5.591 -15.483 1.00 88.12 82 LEU A N 1
ATOM 649 C CA . LEU A 1 82 ? 9.127 6.543 -16.432 1.00 88.12 82 LEU A CA 1
ATOM 650 C C . LEU A 1 82 ? 8.342 7.862 -16.430 1.00 88.12 82 LEU A C 1
ATOM 652 O O . LEU A 1 82 ? 8.935 8.936 -16.339 1.00 88.12 82 LEU A O 1
ATOM 656 N N . GLU A 1 83 ? 7.012 7.786 -16.483 1.00 88.12 83 GLU A N 1
ATOM 657 C CA . GLU A 1 83 ? 6.132 8.957 -16.438 1.00 88.12 83 GLU A CA 1
ATOM 658 C C . GLU A 1 83 ? 6.276 9.740 -15.127 1.00 88.12 83 GLU A C 1
ATOM 660 O O . GLU A 1 83 ? 6.254 10.973 -15.145 1.00 88.12 83 GLU A O 1
ATOM 665 N N . HIS A 1 84 ? 6.448 9.049 -13.996 1.00 89.06 84 HIS A N 1
ATOM 666 C CA . HIS A 1 84 ? 6.708 9.692 -12.709 1.00 89.06 84 HIS A CA 1
ATOM 667 C C . HIS A 1 84 ? 8.059 10.416 -12.698 1.00 89.06 84 HIS A C 1
ATOM 669 O O . HIS A 1 84 ? 8.108 11.600 -12.374 1.00 89.06 84 HIS A O 1
ATOM 675 N N . LEU A 1 85 ? 9.134 9.760 -13.144 1.00 88.00 85 LEU A N 1
ATOM 676 C CA . LEU A 1 85 ? 10.475 10.354 -13.187 1.00 88.00 85 LEU A CA 1
ATOM 677 C C . LEU A 1 85 ? 10.553 11.578 -14.113 1.00 88.00 85 LEU A C 1
ATOM 679 O O . LEU A 1 85 ? 11.256 12.541 -13.794 1.00 88.00 85 LEU A O 1
ATOM 683 N N . ILE A 1 86 ? 9.839 11.553 -15.245 1.00 86.81 86 ILE A N 1
ATOM 684 C CA . ILE A 1 86 ? 9.718 12.706 -16.152 1.00 86.81 86 ILE A CA 1
ATOM 685 C C . ILE A 1 86 ? 8.972 13.848 -15.455 1.00 86.81 86 ILE A C 1
ATOM 687 O O . ILE A 1 86 ? 9.441 14.987 -15.452 1.00 86.81 86 ILE A O 1
ATOM 691 N N . ARG A 1 87 ? 7.823 13.553 -14.834 1.00 87.19 87 ARG A N 1
ATOM 692 C CA . ARG A 1 87 ? 6.984 14.546 -14.141 1.00 87.19 87 ARG A CA 1
ATOM 693 C C . ARG A 1 87 ? 7.726 15.232 -12.998 1.00 87.19 87 ARG A C 1
ATOM 695 O O . ARG A 1 87 ? 7.638 16.451 -12.854 1.00 87.19 87 ARG A O 1
ATOM 702 N N . ASP A 1 88 ? 8.504 14.460 -12.252 1.00 85.00 88 ASP A N 1
ATOM 703 C CA . ASP A 1 88 ? 9.323 14.940 -11.140 1.00 85.00 88 ASP A CA 1
ATOM 704 C C . ASP A 1 88 ? 10.621 15.614 -11.616 1.00 85.00 88 ASP A C 1
ATOM 706 O O . ASP A 1 88 ? 11.433 16.053 -10.802 1.00 85.00 88 ASP A O 1
ATOM 710 N N . LYS A 1 89 ? 10.822 15.734 -12.939 1.00 84.94 89 LYS A N 1
ATOM 711 C CA . LYS A 1 89 ? 12.004 16.333 -13.582 1.00 84.94 89 LYS A CA 1
ATOM 712 C C . LYS A 1 89 ? 13.317 15.663 -13.176 1.00 84.94 89 LYS A C 1
ATOM 714 O O . LYS A 1 89 ? 14.384 16.268 -13.278 1.00 84.94 89 LYS A O 1
ATOM 719 N N . THR A 1 90 ? 13.243 14.407 -12.739 1.00 84.25 90 THR A N 1
ATOM 720 C CA . THR A 1 90 ? 14.417 13.587 -12.425 1.00 84.25 90 THR A CA 1
ATOM 721 C C . THR A 1 90 ? 15.142 13.190 -13.710 1.00 84.25 90 THR A C 1
ATOM 723 O O . THR A 1 90 ? 16.368 13.087 -13.730 1.00 84.25 90 THR A O 1
ATOM 726 N N . ILE A 1 91 ? 14.391 13.021 -14.803 1.00 83.75 91 ILE A N 1
ATOM 727 C CA . ILE A 1 91 ? 14.921 12.788 -16.149 1.00 83.75 91 ILE A CA 1
ATOM 728 C C . ILE A 1 91 ? 14.278 13.745 -17.171 1.00 83.75 91 ILE A C 1
ATOM 730 O O . ILE A 1 91 ? 13.162 14.217 -16.945 1.00 83.75 91 ILE A O 1
ATOM 734 N N . PRO A 1 92 ? 14.956 14.052 -18.294 1.00 80.62 92 PRO A N 1
ATOM 735 C CA . PRO A 1 92 ? 14.421 14.932 -19.335 1.00 80.62 92 PRO A CA 1
ATOM 736 C C . PRO A 1 92 ? 13.149 14.395 -20.012 1.00 80.62 92 PRO A C 1
ATOM 738 O O . PRO A 1 92 ? 13.030 13.199 -20.260 1.00 80.62 92 PRO A O 1
ATOM 741 N N . GLU A 1 93 ? 12.247 15.289 -20.427 1.00 78.94 93 GLU A N 1
ATOM 742 C CA . GLU A 1 93 ? 10.998 14.937 -21.134 1.00 78.94 93 GLU A CA 1
ATOM 743 C C . GLU A 1 93 ? 11.223 14.238 -22.486 1.00 78.94 93 GLU A C 1
ATOM 745 O O . GLU A 1 93 ? 10.367 13.494 -22.956 1.00 78.94 93 GLU A O 1
ATOM 750 N N . ASN A 1 94 ? 12.379 14.455 -23.121 1.00 77.81 94 ASN A N 1
ATOM 751 C CA . ASN A 1 94 ? 12.751 13.813 -24.383 1.00 77.81 94 ASN A CA 1
ATOM 752 C C . ASN A 1 94 ? 13.416 12.437 -24.194 1.00 77.81 94 ASN A C 1
ATOM 754 O O . ASN A 1 94 ? 13.969 11.893 -25.155 1.00 77.81 94 ASN A O 1
ATOM 758 N N . TYR A 1 95 ? 13.397 11.881 -22.979 1.00 74.00 95 TYR A N 1
ATOM 759 C CA . TYR A 1 95 ? 13.906 10.541 -22.727 1.00 74.00 95 TYR A CA 1
ATOM 760 C C . TYR A 1 95 ? 13.050 9.511 -23.475 1.00 74.00 95 TYR A C 1
ATOM 762 O O . TYR A 1 95 ? 11.851 9.375 -23.240 1.00 74.00 95 TYR A O 1
ATOM 770 N N . SER A 1 96 ? 13.667 8.802 -24.421 1.00 64.88 96 SER A N 1
ATOM 771 C CA . SER A 1 96 ? 12.962 7.839 -25.267 1.00 64.88 96 SER A CA 1
ATOM 772 C C . SER A 1 96 ? 12.474 6.641 -24.455 1.00 64.88 96 SER A C 1
ATOM 774 O O . SER A 1 96 ? 13.261 5.971 -23.783 1.00 64.88 96 SER A O 1
ATOM 776 N N . SER A 1 97 ? 11.202 6.285 -24.631 1.00 61.84 97 SER A N 1
ATOM 777 C CA . SER A 1 97 ? 10.603 5.053 -24.107 1.00 61.84 97 SER A CA 1
ATOM 778 C C . SER A 1 97 ? 11.197 3.773 -24.709 1.00 61.84 97 SER A C 1
ATOM 780 O O . SER A 1 97 ? 10.814 2.682 -24.312 1.00 61.84 97 SER A O 1
ATOM 782 N N . SER A 1 98 ? 12.140 3.866 -25.653 1.00 60.09 98 SER A N 1
ATOM 783 C CA . SER A 1 98 ? 12.902 2.714 -26.154 1.00 60.09 98 SER A CA 1
ATOM 784 C C . SER A 1 98 ? 14.025 2.261 -25.209 1.00 60.09 98 SER A C 1
ATOM 786 O O . SER A 1 98 ? 14.557 1.171 -25.391 1.00 60.09 98 SER A O 1
ATOM 788 N N . CYS A 1 99 ? 14.395 3.084 -24.221 1.00 57.91 99 CYS A N 1
ATOM 789 C CA . CYS A 1 99 ? 15.386 2.771 -23.188 1.00 57.91 99 CYS A CA 1
ATOM 790 C C . CYS A 1 99 ? 14.694 2.562 -21.836 1.00 57.91 99 CYS A C 1
ATOM 792 O O . CYS A 1 99 ? 15.036 3.220 -20.855 1.00 57.91 99 CYS A O 1
ATOM 794 N N . ILE A 1 100 ? 13.683 1.689 -21.787 1.00 62.56 100 ILE A N 1
ATOM 795 C CA . ILE A 1 100 ? 12.990 1.377 -20.534 1.00 62.56 100 ILE A CA 1
ATOM 796 C C . ILE A 1 100 ? 14.003 0.759 -19.574 1.00 62.56 100 ILE A C 1
ATOM 798 O O . ILE A 1 100 ? 14.474 -0.360 -19.776 1.00 62.56 100 ILE A O 1
ATOM 802 N N . CYS A 1 101 ? 14.366 1.517 -18.545 1.00 70.06 101 CYS A N 1
ATOM 803 C CA . CYS A 1 101 ? 15.048 0.967 -17.396 1.00 70.06 101 CYS A CA 1
ATOM 804 C C . CYS A 1 101 ? 14.009 0.151 -16.618 1.00 70.06 101 CYS A C 1
ATOM 806 O O . CYS A 1 101 ? 13.014 0.747 -16.202 1.00 70.06 101 CYS A O 1
ATOM 808 N N . PRO A 1 102 ? 14.194 -1.170 -16.441 1.00 87.44 102 PRO A N 1
ATOM 809 C CA . PRO A 1 102 ? 13.212 -1.984 -15.740 1.00 87.44 102 PRO A CA 1
ATOM 810 C C . PRO A 1 102 ? 12.953 -1.411 -14.348 1.00 87.44 102 PRO A C 1
ATOM 812 O O . PRO A 1 102 ? 13.898 -1.095 -13.619 1.00 87.44 102 PRO A O 1
ATOM 815 N N . TRP A 1 103 ? 11.693 -1.309 -13.946 1.00 89.94 103 TRP A N 1
ATOM 816 C CA . TRP A 1 103 ? 11.282 -0.716 -12.679 1.00 89.94 103 TRP A CA 1
ATOM 817 C C . TRP A 1 103 ? 11.962 -1.387 -11.487 1.00 89.94 103 TRP A C 1
ATOM 819 O O . TRP A 1 103 ? 12.278 -0.717 -10.511 1.00 89.94 103 TRP A O 1
ATOM 829 N N . ARG A 1 104 ? 12.272 -2.690 -11.582 1.00 91.12 104 ARG A N 1
ATOM 830 C CA . ARG A 1 104 ? 13.032 -3.427 -10.560 1.00 91.12 104 ARG A CA 1
ATOM 831 C C . ARG A 1 104 ? 14.423 -2.829 -10.327 1.00 91.12 104 ARG A C 1
ATOM 833 O O . ARG A 1 104 ? 14.898 -2.808 -9.196 1.00 91.12 104 ARG A O 1
ATOM 840 N N . PHE A 1 105 ? 15.071 -2.314 -11.372 1.00 90.06 105 PHE A N 1
ATOM 841 C CA . PHE A 1 105 ? 16.351 -1.614 -11.250 1.00 90.06 105 PHE A CA 1
ATOM 842 C C . PHE A 1 105 ? 16.178 -0.244 -10.587 1.00 90.06 105 PHE A C 1
ATOM 844 O O . PHE A 1 105 ? 16.949 0.104 -9.695 1.00 90.06 105 PHE A O 1
ATOM 851 N N . ILE A 1 106 ? 15.137 0.505 -10.968 1.00 89.25 106 ILE A N 1
ATOM 852 C CA . ILE A 1 106 ? 14.784 1.774 -10.311 1.00 89.25 106 ILE A CA 1
ATOM 853 C C . ILE A 1 106 ? 14.509 1.527 -8.824 1.00 89.25 106 ILE A C 1
ATOM 855 O O . ILE A 1 106 ? 15.069 2.217 -7.981 1.00 89.25 106 ILE A O 1
ATOM 859 N N . TYR A 1 107 ? 13.727 0.499 -8.493 1.00 91.31 107 TYR A N 1
ATOM 860 C CA . TYR A 1 107 ? 13.427 0.103 -7.120 1.00 91.31 107 TYR A CA 1
ATOM 861 C C . TYR A 1 107 ? 14.695 -0.240 -6.330 1.00 91.31 107 TYR A C 1
ATOM 863 O O . TYR A 1 107 ? 14.848 0.207 -5.199 1.00 91.31 107 TYR A O 1
ATOM 871 N N . ALA A 1 108 ? 15.627 -0.991 -6.925 1.00 91.00 108 ALA A N 1
ATOM 872 C CA . ALA A 1 108 ? 16.880 -1.363 -6.269 1.00 91.00 108 ALA A CA 1
ATOM 873 C C . ALA A 1 108 ? 17.789 -0.158 -5.959 1.00 91.00 108 ALA A C 1
ATOM 875 O O . ALA A 1 108 ? 18.532 -0.192 -4.981 1.00 91.00 108 ALA A O 1
ATOM 876 N N . LEU A 1 109 ? 17.747 0.898 -6.780 1.00 89.94 109 LEU A N 1
ATOM 877 C CA . LEU A 1 109 ? 18.572 2.095 -6.588 1.00 89.94 109 LEU A CA 1
ATOM 878 C C . LEU A 1 109 ? 17.893 3.174 -5.739 1.00 89.94 109 LEU A C 1
ATOM 880 O O . LEU A 1 109 ? 18.543 3.818 -4.918 1.00 89.94 109 LEU A O 1
ATOM 884 N N . VAL A 1 110 ? 16.605 3.410 -5.984 1.00 90.31 110 VAL A N 1
ATOM 885 C CA . VAL A 1 110 ? 15.817 4.527 -5.449 1.00 90.31 110 VAL A CA 1
ATOM 886 C C . VAL A 1 110 ? 14.390 4.060 -5.114 1.00 90.31 110 VAL A C 1
ATOM 888 O O . VAL A 1 110 ? 13.419 4.478 -5.750 1.00 90.31 110 VAL A O 1
ATOM 891 N N . PRO A 1 111 ? 14.211 3.199 -4.095 1.00 91.19 111 PRO A N 1
ATOM 892 C C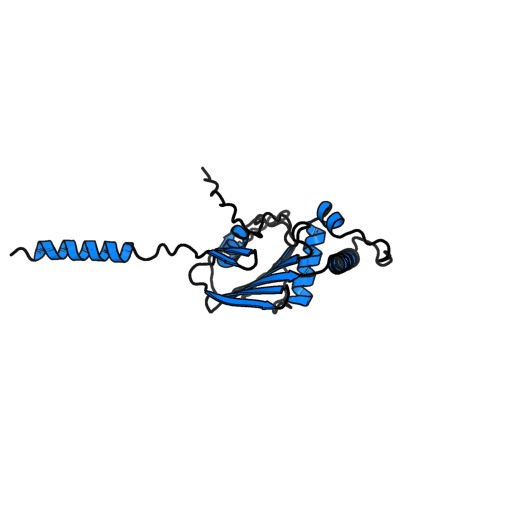A . PRO A 1 111 ? 12.912 2.593 -3.781 1.00 91.19 111 PRO A CA 1
ATOM 893 C C . PRO A 1 111 ? 11.821 3.621 -3.449 1.00 91.19 111 PRO A C 1
ATOM 895 O O . PRO A 1 111 ? 10.648 3.379 -3.726 1.00 91.19 111 PRO A O 1
ATOM 898 N N . TRP A 1 112 ? 12.188 4.794 -2.919 1.00 90.25 112 TRP A N 1
ATOM 899 C CA . TRP A 1 112 ? 11.241 5.888 -2.671 1.00 90.25 112 TRP A CA 1
ATOM 900 C C . TRP A 1 112 ? 10.660 6.487 -3.957 1.00 90.25 112 TRP A C 1
ATOM 902 O O . TRP A 1 112 ? 9.489 6.845 -3.972 1.00 90.25 112 TRP A O 1
ATOM 912 N N . GLN A 1 113 ? 11.436 6.565 -5.045 1.00 90.62 113 GLN A N 1
ATOM 913 C CA . GLN A 1 113 ? 10.931 7.000 -6.354 1.00 90.62 113 GLN A CA 1
ATOM 914 C C . GLN A 1 113 ? 10.004 5.941 -6.944 1.00 90.62 113 GLN A C 1
ATOM 916 O O . GLN A 1 113 ? 8.936 6.264 -7.459 1.00 90.62 113 GLN A O 1
ATOM 921 N N . ALA A 1 114 ? 10.381 4.665 -6.812 1.00 92.25 114 ALA A N 1
ATOM 922 C CA . ALA A 1 114 ? 9.557 3.579 -7.312 1.00 92.25 114 ALA A CA 1
ATOM 923 C C . ALA A 1 114 ? 8.186 3.548 -6.616 1.00 92.25 114 ALA A C 1
ATOM 925 O O . ALA A 1 114 ? 7.136 3.636 -7.254 1.00 92.25 114 ALA A O 1
ATOM 926 N N . ASN A 1 115 ? 8.181 3.514 -5.286 1.00 94.31 115 ASN A N 1
ATOM 927 C CA . ASN A 1 115 ? 6.931 3.531 -4.537 1.00 94.31 115 ASN A CA 1
ATOM 928 C C . ASN A 1 115 ? 6.201 4.875 -4.645 1.00 94.31 115 ASN A C 1
ATOM 930 O O . ASN A 1 115 ? 4.977 4.871 -4.627 1.00 94.31 115 ASN A O 1
ATOM 934 N N . GLY A 1 116 ? 6.898 6.003 -4.822 1.00 92.69 116 GLY A N 1
ATOM 935 C CA . GLY A 1 116 ? 6.281 7.306 -5.102 1.00 92.69 116 GLY A CA 1
ATOM 936 C C . GLY A 1 116 ? 5.441 7.306 -6.382 1.00 92.69 116 GLY A C 1
ATOM 937 O O . GLY A 1 116 ? 4.330 7.844 -6.400 1.00 92.69 116 GLY A O 1
ATOM 938 N N . ALA A 1 117 ? 5.912 6.625 -7.430 1.00 93.25 117 ALA A N 1
ATOM 939 C CA . ALA A 1 117 ? 5.141 6.433 -8.652 1.00 93.25 117 ALA A CA 1
ATOM 940 C C . ALA A 1 117 ? 3.890 5.573 -8.397 1.00 93.25 117 ALA A C 1
ATOM 942 O O . ALA A 1 117 ? 2.789 5.940 -8.813 1.00 93.25 117 ALA A O 1
ATOM 943 N N . ILE A 1 118 ? 4.051 4.458 -7.671 1.00 95.31 118 ILE A N 1
ATOM 944 C CA . ILE A 1 118 ? 2.957 3.538 -7.314 1.00 95.31 118 ILE A CA 1
ATOM 945 C C . ILE A 1 118 ? 1.898 4.235 -6.456 1.00 95.31 118 ILE A C 1
ATOM 947 O O . ILE A 1 118 ? 0.708 4.122 -6.742 1.00 95.31 118 ILE A O 1
ATOM 951 N N . GLY A 1 119 ? 2.316 4.999 -5.446 1.00 94.38 119 GLY A N 1
ATOM 952 C CA . GLY A 1 119 ? 1.423 5.775 -4.586 1.00 94.38 119 GLY A CA 1
ATOM 953 C C . GLY A 1 119 ? 0.647 6.832 -5.348 1.00 94.38 119 GLY A C 1
ATOM 954 O O . GLY A 1 119 ? -0.570 6.934 -5.184 1.00 94.38 119 GLY A O 1
ATOM 955 N N . ASN A 1 120 ? 1.307 7.558 -6.254 1.00 93.00 120 ASN A N 1
ATOM 956 C CA . ASN A 1 120 ? 0.618 8.525 -7.099 1.00 93.00 120 ASN A CA 1
ATOM 957 C C . ASN A 1 120 ? -0.415 7.859 -8.012 1.00 93.00 120 ASN A C 1
ATOM 959 O O . ASN A 1 120 ? -1.540 8.347 -8.073 1.00 93.00 120 ASN A O 1
ATOM 963 N N . TYR A 1 121 ? -0.074 6.749 -8.669 1.00 93.94 121 TYR A N 1
ATOM 964 C CA . TYR A 1 121 ? -1.023 5.996 -9.492 1.00 93.94 121 TYR A CA 1
ATOM 965 C C . TYR A 1 121 ? -2.212 5.481 -8.684 1.00 93.94 121 TYR A C 1
ATOM 967 O O . TYR A 1 121 ? -3.361 5.712 -9.056 1.00 93.94 121 TYR A O 1
ATOM 975 N N . TYR A 1 122 ? -1.956 4.830 -7.551 1.00 95.88 122 TYR A N 1
ATOM 976 C CA . TYR A 1 122 ? -3.017 4.296 -6.706 1.00 95.88 122 TYR A CA 1
ATOM 977 C C . TYR A 1 122 ? -3.955 5.414 -6.223 1.00 95.88 122 TYR A C 1
ATOM 979 O O . TYR A 1 122 ? -5.179 5.297 -6.312 1.00 95.88 122 TYR A O 1
ATOM 987 N N . LYS A 1 123 ? -3.391 6.559 -5.824 1.00 94.19 123 LYS A N 1
ATOM 988 C CA . LYS A 1 123 ? -4.156 7.755 -5.460 1.00 94.19 123 LYS A CA 1
ATOM 989 C C . LYS A 1 123 ? -5.008 8.287 -6.618 1.00 94.19 123 LYS A C 1
ATOM 991 O O . LYS A 1 123 ? -6.189 8.556 -6.405 1.00 94.19 123 LYS A O 1
ATOM 996 N N . THR A 1 124 ? -4.445 8.490 -7.813 1.00 91.00 124 THR A N 1
ATOM 997 C CA . THR A 1 124 ? -5.144 9.206 -8.902 1.00 91.00 124 THR A CA 1
ATOM 998 C C . THR A 1 124 ? -6.043 8.318 -9.751 1.00 91.00 124 THR A C 1
ATOM 1000 O O . THR A 1 124 ? -7.087 8.780 -10.211 1.00 91.00 124 THR A O 1
ATOM 1003 N N . GLU A 1 125 ? -5.679 7.053 -9.943 1.00 92.25 125 GLU A N 1
ATOM 1004 C CA . GLU A 1 125 ? -6.383 6.156 -10.863 1.00 92.25 125 GLU A CA 1
ATOM 1005 C C . GLU A 1 125 ? -7.329 5.193 -10.146 1.00 92.25 125 GLU A C 1
ATOM 1007 O O . GLU A 1 125 ? -8.420 4.930 -10.658 1.00 92.25 125 GLU A O 1
ATOM 1012 N N . ILE A 1 126 ? -6.954 4.714 -8.953 1.00 92.88 126 ILE A N 1
ATOM 1013 C CA . ILE A 1 126 ? -7.710 3.679 -8.231 1.00 92.88 126 ILE A CA 1
ATOM 1014 C C . ILE A 1 126 ? -8.645 4.278 -7.181 1.00 92.88 126 ILE A C 1
ATOM 1016 O O . ILE A 1 126 ? -9.836 3.961 -7.165 1.00 92.88 126 ILE A O 1
ATOM 1020 N N . ILE A 1 127 ? -8.116 5.129 -6.299 1.00 92.38 127 ILE A N 1
ATOM 1021 C CA . ILE A 1 127 ? -8.874 5.670 -5.166 1.00 92.38 127 ILE A CA 1
ATOM 1022 C C . ILE A 1 127 ? -9.670 6.908 -5.549 1.00 92.38 127 ILE A C 1
ATOM 1024 O O . ILE A 1 127 ? -10.875 6.935 -5.313 1.00 92.38 127 ILE A O 1
ATOM 1028 N N . LYS A 1 128 ? -9.013 7.905 -6.159 1.00 85.56 128 LYS A N 1
ATOM 1029 C CA . LYS A 1 128 ? -9.590 9.232 -6.441 1.00 85.56 128 LYS A CA 1
ATOM 1030 C C . LYS A 1 128 ? -10.140 9.859 -5.150 1.00 85.56 128 LYS A C 1
ATOM 1032 O O . LYS A 1 128 ? -11.359 9.945 -4.994 1.00 85.56 128 LYS A O 1
ATOM 1037 N N . PRO A 1 129 ? -9.244 10.235 -4.214 1.00 80.06 129 PRO A N 1
ATOM 1038 C CA . PRO A 1 129 ? -9.618 10.653 -2.867 1.00 80.06 129 PRO A CA 1
ATOM 1039 C C . PRO A 1 129 ? -10.573 11.842 -2.888 1.00 80.06 129 PRO A C 1
ATOM 1041 O O . PRO A 1 129 ? -10.556 12.664 -3.810 1.00 80.06 129 PRO A O 1
ATOM 1044 N N . VAL A 1 130 ? -11.410 11.914 -1.857 1.00 72.31 130 VAL A N 1
ATOM 1045 C CA . VAL A 1 130 ? -12.426 12.966 -1.730 1.00 72.31 130 VAL A CA 1
ATOM 1046 C C . VAL A 1 130 ? -11.795 14.249 -1.192 1.00 72.31 130 VAL A C 1
ATOM 1048 O O . VAL A 1 130 ? -12.189 15.342 -1.606 1.00 72.31 130 VAL A O 1
ATOM 1051 N N . ASN A 1 131 ? -10.792 14.123 -0.319 1.00 75.31 131 ASN A N 1
ATOM 1052 C CA . ASN A 1 131 ? -10.050 15.249 0.224 1.00 75.31 131 ASN A CA 1
ATOM 1053 C C . ASN A 1 131 ? -8.784 15.557 -0.582 1.00 75.31 131 ASN A C 1
ATOM 1055 O O . ASN A 1 131 ? -8.168 14.704 -1.224 1.00 75.31 131 ASN A O 1
ATOM 1059 N N . ASP A 1 132 ? -8.357 16.815 -0.491 1.00 81.25 132 ASP A N 1
ATOM 1060 C CA . ASP A 1 132 ? -7.076 17.265 -1.022 1.00 81.25 132 ASP A CA 1
ATOM 1061 C C . ASP A 1 132 ? -5.930 16.722 -0.143 1.00 81.25 132 ASP A C 1
ATOM 1063 O O . ASP A 1 132 ? -5.652 17.235 0.946 1.00 81.25 132 ASP A O 1
ATOM 1067 N N . LEU A 1 133 ? -5.283 15.644 -0.599 1.00 83.06 133 LEU A N 1
ATOM 1068 C CA . LEU A 1 133 ? -4.163 15.001 0.098 1.00 83.06 133 LEU A CA 1
ATOM 1069 C C . LEU A 1 133 ? -2.867 15.794 -0.120 1.00 83.06 133 LEU A C 1
ATOM 1071 O O . LEU A 1 133 ? -2.083 15.515 -1.033 1.00 83.06 133 LEU A O 1
ATOM 1075 N N . ARG A 1 134 ? -2.669 16.818 0.713 1.00 79.19 134 ARG A N 1
ATOM 1076 C CA . ARG A 1 134 ? -1.555 17.779 0.610 1.00 79.19 134 ARG A CA 1
ATOM 1077 C C . ARG A 1 134 ? -0.259 17.320 1.265 1.00 79.19 134 ARG A C 1
ATOM 1079 O O . ARG A 1 134 ? 0.803 17.839 0.924 1.00 79.19 134 ARG A O 1
ATOM 1086 N N . CYS A 1 135 ? -0.338 16.392 2.206 1.00 79.62 135 CYS A N 1
ATOM 1087 C CA . CYS A 1 135 ? 0.818 15.869 2.913 1.00 79.62 135 CYS A CA 1
ATOM 1088 C C . CYS A 1 135 ? 1.225 14.564 2.221 1.00 79.62 135 CYS A C 1
ATOM 1090 O O . CYS A 1 135 ? 0.391 13.691 1.992 1.00 79.62 135 CYS A O 1
ATOM 1092 N N . SER A 1 136 ? 2.481 14.450 1.787 1.00 86.69 136 SER A N 1
ATOM 1093 C CA . SER A 1 136 ? 2.936 13.288 1.021 1.00 86.69 136 SER A CA 1
ATOM 1094 C C . SER A 1 136 ? 4.418 13.002 1.174 1.00 86.69 136 SER A C 1
ATOM 1096 O O . SER A 1 136 ? 5.210 13.930 1.334 1.00 86.69 136 SER A O 1
ATOM 1098 N N . GLY A 1 137 ? 4.796 11.742 0.983 1.00 84.94 137 GLY A N 1
ATOM 1099 C CA . GLY A 1 137 ? 6.189 11.317 0.853 1.00 84.94 137 GLY A CA 1
ATOM 1100 C C . GLY A 1 137 ? 6.350 9.819 1.100 1.00 84.94 137 GLY A C 1
ATOM 1101 O O . GLY A 1 137 ? 5.436 9.041 0.842 1.00 84.94 137 GLY A O 1
ATOM 1102 N N . SER A 1 138 ? 7.523 9.420 1.582 1.00 85.06 138 SER A N 1
ATOM 1103 C CA . SER A 1 138 ? 7.863 8.034 1.908 1.00 85.06 138 SER A CA 1
ATOM 1104 C C . SER A 1 138 ? 8.769 7.977 3.137 1.00 85.06 138 SER A C 1
ATOM 1106 O O . SER A 1 138 ? 9.250 9.011 3.609 1.00 85.06 138 SER A O 1
ATOM 1108 N N . GLY A 1 139 ? 9.028 6.767 3.636 1.00 79.94 139 GLY A N 1
ATOM 1109 C CA . GLY A 1 139 ? 10.024 6.556 4.685 1.00 79.94 139 GLY A CA 1
ATOM 1110 C C . GLY A 1 139 ? 9.493 6.845 6.081 1.00 79.94 139 GLY A C 1
ATOM 1111 O O . GLY A 1 139 ? 10.171 7.490 6.880 1.00 79.94 139 GLY A O 1
ATOM 1112 N N . ILE A 1 140 ? 8.283 6.385 6.391 1.00 86.06 140 ILE A N 1
ATOM 1113 C CA . ILE A 1 140 ? 7.830 6.349 7.783 1.00 86.06 140 ILE A CA 1
ATOM 1114 C C . ILE A 1 140 ? 8.471 5.170 8.525 1.00 86.06 140 ILE A C 1
ATOM 1116 O O . ILE A 1 140 ? 8.924 4.207 7.907 1.00 86.06 140 ILE A O 1
ATOM 1120 N N . SER A 1 141 ? 8.514 5.224 9.855 1.00 87.31 141 SER A N 1
ATOM 1121 C CA . SER A 1 141 ? 9.081 4.142 10.675 1.00 87.31 141 SER A CA 1
ATOM 1122 C C . SER A 1 141 ? 8.283 2.833 10.620 1.00 87.31 141 SER A C 1
ATOM 1124 O O . SER A 1 141 ? 8.820 1.779 10.964 1.00 87.31 141 SER A O 1
ATOM 1126 N N . ILE A 1 142 ? 7.029 2.875 10.162 1.00 90.06 142 ILE A N 1
ATOM 1127 C CA . ILE A 1 142 ? 6.179 1.697 9.965 1.00 90.06 142 ILE A CA 1
ATOM 1128 C C . ILE A 1 142 ? 6.519 1.042 8.623 1.00 90.06 142 ILE A C 1
ATOM 1130 O O . ILE A 1 142 ? 6.432 1.678 7.575 1.00 90.06 142 ILE A O 1
ATOM 1134 N N . LYS A 1 143 ? 6.880 -0.244 8.657 1.00 92.31 143 LYS A N 1
ATOM 1135 C CA . LYS A 1 143 ? 7.346 -1.002 7.488 1.00 92.31 143 LYS A CA 1
ATOM 1136 C C . LYS A 1 143 ? 6.389 -2.159 7.180 1.00 92.31 143 LYS A C 1
ATOM 1138 O O . LYS A 1 143 ? 6.700 -3.287 7.569 1.00 92.31 143 LYS A O 1
ATOM 1143 N N . PRO A 1 144 ? 5.236 -1.918 6.526 1.00 89.81 144 PRO A N 1
ATOM 1144 C CA . PRO A 1 144 ? 4.290 -2.985 6.208 1.00 89.81 144 PRO A CA 1
ATOM 1145 C C . PRO A 1 144 ? 4.967 -4.020 5.312 1.00 89.81 144 PRO A C 1
ATOM 1147 O O . PRO A 1 144 ? 5.628 -3.665 4.333 1.00 89.81 144 PRO A O 1
ATOM 1150 N N . ASP A 1 145 ? 4.877 -5.293 5.696 1.00 91.38 145 ASP A N 1
ATOM 1151 C CA . ASP A 1 145 ? 5.619 -6.391 5.069 1.00 91.38 145 ASP A CA 1
ATOM 1152 C C . ASP A 1 145 ? 7.147 -6.141 4.974 1.00 91.38 145 ASP A C 1
ATOM 1154 O O . ASP A 1 145 ? 7.832 -6.679 4.115 1.00 91.38 145 ASP A O 1
ATOM 1158 N N . GLY A 1 146 ? 7.740 -5.284 5.810 1.00 90.44 146 GLY A N 1
ATOM 1159 C CA . GLY A 1 146 ? 9.164 -4.923 5.731 1.00 90.44 146 GLY A CA 1
ATOM 1160 C C . GLY A 1 146 ? 9.534 -3.919 4.626 1.00 90.44 146 GLY A C 1
ATOM 1161 O O . GLY A 1 146 ? 10.714 -3.767 4.311 1.00 90.44 146 GLY A O 1
ATOM 1162 N N . VAL A 1 147 ? 8.566 -3.220 4.026 1.00 91.12 147 VAL A N 1
ATOM 1163 C CA . VAL A 1 147 ? 8.821 -2.155 3.038 1.00 91.12 147 VAL A CA 1
ATOM 1164 C C . VAL A 1 147 ? 9.261 -0.873 3.738 1.00 91.12 147 VAL A C 1
ATOM 1166 O O . VAL A 1 147 ? 8.486 -0.263 4.464 1.00 91.12 147 VAL A O 1
ATOM 1169 N N . GLU A 1 148 ? 10.482 -0.408 3.481 1.00 87.81 148 GLU A N 1
ATOM 1170 C CA . GLU A 1 148 ? 11.003 0.799 4.143 1.00 87.81 148 GLU A CA 1
ATOM 1171 C C . GLU A 1 148 ? 10.465 2.115 3.574 1.00 87.81 148 GLU A C 1
ATOM 1173 O O . GLU A 1 148 ? 10.469 3.132 4.257 1.00 87.81 148 GLU A O 1
ATOM 1178 N N . GLN A 1 149 ? 10.055 2.122 2.306 1.00 90.81 149 GLN A N 1
ATOM 1179 C CA . GLN A 1 149 ? 9.751 3.342 1.555 1.00 90.81 149 GLN A CA 1
ATOM 1180 C C . GLN A 1 149 ? 8.376 3.262 0.890 1.00 90.81 149 GLN A C 1
ATOM 1182 O O . GLN A 1 149 ? 8.251 3.599 -0.283 1.00 90.81 149 GLN A O 1
ATOM 1187 N N . ALA A 1 150 ? 7.351 2.781 1.600 1.00 93.69 150 ALA A N 1
ATOM 1188 C CA . ALA A 1 150 ? 5.978 2.858 1.100 1.00 93.69 150 ALA A CA 1
ATOM 1189 C C . ALA A 1 150 ? 5.601 4.329 0.846 1.00 93.69 150 ALA A C 1
ATOM 1191 O O . ALA A 1 150 ? 6.018 5.217 1.596 1.00 93.69 150 ALA A O 1
ATOM 1192 N N . SER A 1 151 ? 4.850 4.589 -0.224 1.00 94.44 151 SER A N 1
ATOM 1193 C CA . SER A 1 151 ? 4.370 5.937 -0.522 1.00 94.44 151 SER A CA 1
ATOM 1194 C C . SER A 1 151 ? 3.129 6.236 0.293 1.00 94.44 151 SER A C 1
ATOM 1196 O O . SER A 1 151 ? 2.270 5.371 0.446 1.00 94.44 151 SER A O 1
ATOM 1198 N N . ILE A 1 152 ? 3.059 7.453 0.823 1.00 94.12 152 ILE A N 1
ATOM 1199 C CA . ILE A 1 152 ? 2.003 7.923 1.711 1.00 94.12 152 ILE A CA 1
ATOM 1200 C C . ILE A 1 152 ? 1.510 9.272 1.214 1.00 94.12 152 ILE A C 1
ATOM 1202 O O . ILE A 1 152 ? 2.301 10.161 0.882 1.00 94.12 152 ILE A O 1
ATOM 1206 N N . HIS A 1 153 ? 0.194 9.423 1.211 1.00 92.38 153 HIS A N 1
ATOM 1207 C CA . HIS A 1 153 ? -0.516 10.676 1.045 1.00 92.38 153 HIS A CA 1
ATOM 1208 C C . HIS A 1 153 ? -1.565 10.788 2.153 1.00 92.38 153 HIS A C 1
ATOM 1210 O O . HIS A 1 153 ? -2.331 9.850 2.361 1.00 92.38 153 HIS A O 1
ATOM 1216 N N . GLU A 1 154 ? -1.623 11.922 2.839 1.00 90.38 154 GLU A N 1
ATOM 1217 C CA . GLU A 1 154 ? -2.584 12.177 3.911 1.00 90.38 154 GLU A CA 1
ATOM 1218 C C . GLU A 1 154 ? -3.239 13.561 3.758 1.00 90.38 154 GLU A C 1
ATOM 1220 O O . GLU A 1 154 ? -2.655 14.511 3.214 1.00 90.38 154 GLU A O 1
ATOM 1225 N N . SER A 1 155 ? -4.474 13.679 4.241 1.00 87.12 155 SER A N 1
ATOM 1226 C CA . SER A 1 155 ? -5.142 14.967 4.436 1.00 87.12 155 SER A CA 1
ATOM 1227 C C . SER A 1 155 ? -4.507 15.682 5.629 1.00 87.12 155 SER A C 1
ATOM 1229 O O . SER A 1 155 ? -4.494 15.123 6.722 1.00 87.12 155 SER A O 1
ATOM 1231 N N . CYS A 1 156 ? -4.008 16.908 5.451 1.00 70.69 156 CYS A N 1
ATOM 1232 C CA . CYS A 1 156 ? -3.177 17.504 6.494 1.00 70.69 156 CYS A CA 1
ATOM 1233 C C . CYS A 1 156 ? -3.935 17.850 7.793 1.00 70.69 156 CYS A C 1
ATOM 1235 O O . CYS A 1 156 ? -3.353 17.602 8.835 1.00 70.69 156 CYS A O 1
ATOM 1237 N N . GLU A 1 157 ? -5.166 18.399 7.811 1.00 63.56 157 GLU A N 1
ATOM 1238 C CA . GLU A 1 157 ? -5.741 18.901 9.091 1.00 63.56 157 GLU A CA 1
ATOM 1239 C C . GLU A 1 157 ? -7.291 18.930 9.228 1.00 63.56 157 GLU A C 1
ATOM 1241 O O . GLU A 1 157 ? -7.796 19.527 10.177 1.00 63.56 157 GLU A O 1
ATOM 1246 N N . GLU A 1 158 ? -8.090 18.269 8.376 1.00 68.19 158 GLU A N 1
ATOM 1247 C CA . GLU A 1 158 ? -9.566 18.278 8.518 1.00 68.19 158 GLU A CA 1
ATOM 1248 C C . GLU A 1 158 ? -10.168 16.866 8.540 1.00 68.19 158 GLU A C 1
ATOM 1250 O O . GLU A 1 158 ? -9.783 16.008 7.752 1.00 68.19 158 GLU A O 1
ATOM 1255 N N . LEU A 1 159 ? -11.114 16.619 9.461 1.00 73.31 159 LEU A N 1
ATOM 1256 C CA . LEU A 1 159 ? -11.909 15.389 9.441 1.00 73.31 159 LEU A CA 1
ATOM 1257 C C . LEU A 1 159 ? -12.858 15.398 8.223 1.00 73.31 159 LEU A C 1
ATOM 1259 O O . LEU A 1 159 ? -13.480 16.429 7.961 1.00 73.31 159 LEU A O 1
ATOM 1263 N N . PRO A 1 160 ? -13.054 14.251 7.548 1.00 84.06 160 PRO A N 1
ATOM 1264 C CA . PRO A 1 160 ? -12.471 12.954 7.880 1.00 84.06 160 PRO A CA 1
ATOM 1265 C C . PRO A 1 160 ? -10.986 12.878 7.510 1.00 84.06 160 PRO A C 1
ATOM 1267 O O . PRO A 1 160 ? -10.596 13.289 6.421 1.00 84.06 160 PRO A O 1
ATOM 1270 N N . ALA A 1 161 ? -10.171 12.318 8.409 1.00 90.06 161 ALA A N 1
ATOM 1271 C CA . ALA A 1 161 ? -8.761 12.101 8.116 1.00 90.06 161 ALA A CA 1
ATOM 1272 C C . ALA A 1 161 ? -8.650 10.996 7.063 1.00 90.06 161 ALA A C 1
ATOM 1274 O O . ALA A 1 161 ? -9.173 9.896 7.258 1.00 90.06 161 ALA A O 1
ATOM 1275 N N . GLU A 1 162 ? -7.999 11.296 5.948 1.00 93.75 162 GLU A N 1
ATOM 1276 C CA . GLU A 1 162 ? -7.897 10.410 4.796 1.00 93.75 162 GLU A CA 1
ATOM 1277 C C . GLU A 1 162 ? -6.434 10.055 4.530 1.00 93.75 162 GLU A C 1
ATOM 1279 O O . GLU A 1 162 ? -5.576 10.936 4.472 1.00 93.75 162 GLU A O 1
ATOM 1284 N N . TRP A 1 163 ? -6.169 8.762 4.351 1.00 94.88 163 TRP A N 1
ATOM 1285 C CA . TRP A 1 163 ? -4.847 8.207 4.075 1.00 94.88 163 TRP A CA 1
ATOM 1286 C C . TRP A 1 163 ? -4.876 7.375 2.806 1.00 94.88 163 TRP A C 1
ATOM 1288 O O . TRP A 1 163 ? -5.754 6.532 2.631 1.00 94.88 163 TRP A O 1
ATOM 1298 N N . VAL A 1 164 ? -3.867 7.549 1.964 1.00 96.56 164 VAL A N 1
ATOM 1299 C CA . VAL A 1 164 ? -3.580 6.682 0.825 1.00 96.56 164 VAL A CA 1
ATOM 1300 C C . VAL A 1 164 ? -2.140 6.216 0.947 1.00 96.56 164 VAL A C 1
ATOM 1302 O O . VAL A 1 164 ? -1.217 7.027 0.931 1.00 96.56 164 VAL A O 1
ATOM 1305 N N . ILE A 1 165 ? -1.954 4.908 1.073 1.00 97.12 165 ILE A N 1
ATOM 1306 C CA . ILE A 1 165 ? -0.649 4.269 1.215 1.00 97.12 165 ILE A CA 1
ATOM 1307 C C . ILE A 1 165 ? -0.528 3.219 0.124 1.00 97.12 165 ILE A C 1
ATOM 1309 O O . ILE A 1 165 ? -1.453 2.438 -0.065 1.00 97.12 165 ILE A O 1
ATOM 1313 N N . ALA A 1 166 ? 0.581 3.178 -0.603 1.00 97.00 166 ALA A N 1
ATOM 1314 C CA . ALA A 1 166 ? 0.798 2.113 -1.575 1.00 97.00 166 ALA A CA 1
ATOM 1315 C C . ALA A 1 166 ? 2.269 1.746 -1.713 1.00 97.00 166 ALA A C 1
ATOM 1317 O O . ALA A 1 166 ? 3.170 2.566 -1.503 1.00 97.00 166 ALA A O 1
ATOM 1318 N N . TRP A 1 167 ? 2.503 0.493 -2.080 1.00 96.25 167 TRP A N 1
ATOM 1319 C CA . TRP A 1 167 ? 3.837 -0.027 -2.321 1.00 96.25 167 TRP A CA 1
ATOM 1320 C C . TRP A 1 167 ? 3.814 -1.229 -3.260 1.00 96.25 167 TRP A C 1
ATOM 1322 O O . TRP A 1 167 ? 2.805 -1.910 -3.440 1.00 96.25 167 TRP A O 1
ATOM 1332 N N . THR A 1 168 ? 4.976 -1.517 -3.828 1.00 94.69 168 THR A N 1
ATOM 1333 C CA . THR A 1 168 ? 5.262 -2.769 -4.527 1.00 94.69 168 THR A CA 1
ATOM 1334 C C . THR A 1 168 ? 6.638 -3.275 -4.104 1.00 94.69 168 THR A C 1
ATOM 1336 O O . THR A 1 168 ? 7.405 -2.556 -3.457 1.00 94.69 168 THR A O 1
ATOM 1339 N N . LYS A 1 169 ? 6.954 -4.516 -4.462 1.00 92.88 169 LYS A N 1
ATOM 1340 C CA . LYS A 1 169 ? 8.295 -5.079 -4.357 1.00 92.88 169 LYS A CA 1
ATOM 1341 C C . LYS A 1 169 ? 8.580 -5.991 -5.544 1.00 92.88 169 LYS A C 1
ATOM 1343 O O . LYS A 1 169 ? 7.646 -6.616 -6.049 1.00 92.88 169 LYS A O 1
ATOM 1348 N N . PRO A 1 170 ? 9.850 -6.140 -5.958 1.00 91.00 170 PRO A N 1
ATOM 1349 C CA . PRO A 1 170 ? 10.233 -7.080 -7.010 1.00 91.00 170 PRO A CA 1
ATOM 1350 C C . PRO A 1 170 ? 9.719 -8.510 -6.797 1.00 91.00 170 PRO A C 1
ATOM 1352 O O . PRO A 1 170 ? 9.442 -9.193 -7.782 1.00 91.00 170 PRO A O 1
ATOM 1355 N N . GLU A 1 171 ? 9.576 -8.945 -5.541 1.00 90.88 171 GLU A N 1
ATOM 1356 C CA . GLU A 1 171 ? 9.117 -10.284 -5.158 1.00 90.88 171 GLU A CA 1
ATOM 1357 C C . GLU A 1 171 ? 7.594 -10.479 -5.258 1.00 90.88 171 GLU A C 1
ATOM 1359 O O . GLU A 1 171 ? 7.127 -11.608 -5.157 1.00 90.88 171 GLU A O 1
ATOM 1364 N N . TYR A 1 172 ? 6.808 -9.416 -5.458 1.00 90.19 172 TYR A N 1
ATOM 1365 C CA . TYR A 1 172 ? 5.340 -9.486 -5.503 1.00 90.19 172 TYR A CA 1
ATOM 1366 C C . TYR A 1 172 ? 4.779 -9.902 -6.866 1.00 90.19 172 TYR A C 1
ATOM 1368 O O . TYR A 1 172 ? 3.601 -9.693 -7.099 1.00 90.19 172 TYR A O 1
ATOM 1376 N N . ASP A 1 173 ? 5.611 -10.428 -7.769 1.00 85.69 173 ASP A N 1
ATOM 1377 C CA . ASP A 1 173 ? 5.209 -10.901 -9.101 1.00 85.69 173 ASP A CA 1
ATOM 1378 C C . ASP A 1 173 ? 4.199 -9.969 -9.797 1.00 85.69 173 ASP A C 1
ATOM 1380 O O . ASP A 1 173 ? 3.051 -10.330 -10.000 1.00 85.69 173 ASP A O 1
ATOM 1384 N N . GLU A 1 174 ? 4.597 -8.747 -10.159 1.00 88.94 174 GLU A N 1
ATOM 1385 C CA . GLU A 1 174 ? 3.716 -7.790 -10.860 1.00 88.94 174 GLU A CA 1
ATOM 1386 C C . GLU A 1 174 ? 2.475 -7.351 -10.058 1.00 88.94 174 GLU A C 1
ATOM 1388 O O . GLU A 1 174 ? 1.428 -7.064 -10.633 1.00 88.94 174 GLU A O 1
ATOM 1393 N N . GLU A 1 175 ? 2.549 -7.311 -8.730 1.00 92.88 175 GLU A N 1
ATOM 1394 C CA . GLU A 1 175 ? 1.446 -6.834 -7.896 1.00 92.88 175 GLU A CA 1
ATOM 1395 C C . GLU A 1 175 ? 1.852 -5.620 -7.057 1.00 92.88 175 GLU A C 1
ATOM 1397 O O . GLU A 1 175 ? 2.987 -5.478 -6.584 1.00 92.88 175 GLU A O 1
ATOM 1402 N N . LEU A 1 176 ? 0.887 -4.732 -6.841 1.00 95.06 176 LEU A N 1
ATOM 1403 C CA . LEU A 1 176 ? 0.989 -3.637 -5.884 1.00 95.06 176 LEU A CA 1
ATOM 1404 C C . LEU A 1 176 ? -0.050 -3.817 -4.783 1.00 95.06 176 LEU A C 1
ATOM 1406 O O . LEU A 1 176 ? -1.124 -4.380 -5.005 1.00 95.06 176 LEU A O 1
ATOM 1410 N N . ILE A 1 177 ? 0.292 -3.336 -3.594 1.00 97.12 177 ILE A N 1
ATOM 1411 C CA . ILE A 1 177 ? -0.623 -3.255 -2.464 1.00 97.12 177 ILE A CA 1
ATOM 1412 C C . ILE A 1 177 ? -0.970 -1.790 -2.258 1.00 97.12 177 ILE A C 1
ATOM 1414 O O . ILE A 1 177 ? -0.088 -0.926 -2.241 1.00 97.12 177 ILE A O 1
ATOM 1418 N N . GLY A 1 178 ? -2.258 -1.528 -2.097 1.00 97.50 178 GLY A N 1
ATOM 1419 C CA . GLY A 1 178 ? -2.787 -0.221 -1.769 1.00 97.50 178 GLY A CA 1
ATOM 1420 C C . GLY A 1 178 ? -3.640 -0.278 -0.509 1.00 97.50 178 GLY A C 1
ATOM 1421 O O . GLY A 1 178 ? -4.361 -1.240 -0.269 1.00 97.50 178 GLY A O 1
ATOM 1422 N N . ILE A 1 179 ? -3.572 0.766 0.305 1.00 98.25 179 ILE A N 1
ATOM 1423 C CA . ILE A 1 179 ? -4.428 0.982 1.464 1.00 98.25 179 ILE A CA 1
ATOM 1424 C C . ILE A 1 179 ? -5.033 2.373 1.350 1.00 98.25 179 ILE A C 1
ATOM 1426 O O . ILE A 1 179 ? -4.329 3.361 1.146 1.00 98.25 179 ILE A O 1
ATOM 1430 N N . HIS A 1 180 ? -6.351 2.449 1.476 1.00 98.00 180 HIS A N 1
ATOM 1431 C CA . HIS A 1 180 ? -7.096 3.697 1.569 1.00 98.00 180 HIS A CA 1
ATOM 1432 C C . HIS A 1 180 ? -7.911 3.693 2.853 1.00 98.00 180 HIS A C 1
ATOM 1434 O O . HIS A 1 180 ? -8.736 2.808 3.054 1.00 98.00 180 HIS A O 1
ATOM 1440 N N . ALA A 1 181 ? -7.671 4.658 3.733 1.00 96.88 181 ALA A N 1
ATOM 1441 C CA . ALA A 1 181 ? -8.365 4.759 5.008 1.00 96.88 181 ALA A CA 1
ATOM 1442 C C . ALA A 1 181 ? -9.064 6.110 5.139 1.00 96.88 181 ALA A C 1
ATOM 1444 O O . ALA A 1 181 ? -8.462 7.144 4.857 1.00 96.88 181 ALA A O 1
ATOM 1445 N N . ILE A 1 182 ? -10.314 6.093 5.598 1.00 95.81 182 ILE A N 1
ATOM 1446 C CA . ILE A 1 182 ? -11.106 7.286 5.901 1.00 95.81 182 ILE A CA 1
ATOM 1447 C C . ILE A 1 182 ? -11.579 7.176 7.345 1.00 95.81 182 ILE A C 1
ATOM 1449 O O . ILE A 1 182 ? -12.337 6.266 7.687 1.00 95.81 182 ILE A O 1
ATOM 1453 N N . PHE A 1 183 ? -11.166 8.129 8.176 1.00 94.69 183 PHE A N 1
ATOM 1454 C CA . PHE A 1 183 ? -11.508 8.192 9.589 1.00 94.69 183 PHE A CA 1
ATOM 1455 C C . PHE A 1 183 ? -12.418 9.377 9.889 1.00 94.69 183 PHE A C 1
ATOM 1457 O O . PHE A 1 183 ? -11.969 10.522 9.936 1.00 94.69 183 PHE A O 1
ATOM 1464 N N . SER A 1 184 ? -13.692 9.086 10.146 1.00 92.94 184 SER A N 1
ATOM 1465 C CA . SER A 1 184 ? -14.683 10.080 10.591 1.00 92.94 184 SER A CA 1
ATOM 1466 C C . SER A 1 184 ? -14.866 10.077 12.115 1.00 92.94 184 SER A C 1
ATOM 1468 O O . SER A 1 184 ? -15.405 11.027 12.685 1.00 92.94 184 SER A O 1
ATOM 1470 N N . GLY A 1 185 ? -14.433 9.002 12.780 1.00 89.94 185 GLY A N 1
ATOM 1471 C CA . GLY A 1 185 ? -14.478 8.833 14.232 1.00 89.94 185 GLY A CA 1
ATOM 1472 C C . GLY A 1 185 ? -13.259 9.403 14.964 1.00 89.94 185 GLY A C 1
ATOM 1473 O O . GLY A 1 185 ? -12.303 9.902 14.369 1.00 89.94 185 GLY A O 1
ATOM 1474 N N . ARG A 1 186 ? -13.283 9.302 16.297 1.00 91.19 186 ARG A N 1
ATOM 1475 C CA . ARG A 1 186 ? -12.127 9.610 17.149 1.00 91.19 186 ARG A CA 1
ATOM 1476 C C . ARG A 1 186 ? -11.416 8.316 17.514 1.00 91.19 186 ARG A C 1
ATOM 1478 O O . ARG A 1 186 ? -12.011 7.457 18.152 1.00 91.19 186 ARG A O 1
ATOM 1485 N N . TYR A 1 187 ? -10.137 8.232 17.174 1.00 93.88 187 TYR A N 1
ATOM 1486 C CA . TYR A 1 187 ? -9.292 7.074 17.458 1.00 93.88 187 TYR A CA 1
ATOM 1487 C C . TYR A 1 187 ? -8.085 7.489 18.286 1.00 93.88 187 TYR A C 1
ATOM 1489 O O . TYR A 1 187 ? -7.625 8.635 18.195 1.00 93.88 187 TYR A O 1
ATOM 1497 N N . LEU A 1 188 ? -7.552 6.537 19.055 1.00 95.31 188 LEU A N 1
ATOM 1498 C CA . LEU A 1 188 ? -6.234 6.681 19.660 1.00 95.31 188 LEU A CA 1
ATOM 1499 C C . LEU A 1 188 ? -5.217 7.017 18.561 1.00 95.31 188 LEU A C 1
ATOM 1501 O O . LEU A 1 188 ? -5.227 6.408 17.491 1.00 95.31 188 LEU A O 1
ATOM 1505 N N . GLN A 1 189 ? -4.379 8.013 18.829 1.00 95.00 189 GLN A N 1
ATOM 1506 C CA . GLN A 1 189 ? -3.321 8.444 17.926 1.00 95.00 189 GLN A CA 1
ATOM 1507 C C . GLN A 1 189 ? -2.032 7.710 18.285 1.00 95.00 189 GLN A C 1
ATOM 1509 O O . GLN A 1 189 ? -1.560 7.797 19.418 1.00 95.00 189 GLN A O 1
ATOM 1514 N N . MET A 1 190 ? -1.482 6.983 17.319 1.00 95.94 190 MET A N 1
ATOM 1515 C CA . MET A 1 190 ? -0.245 6.228 17.454 1.00 95.94 190 MET A CA 1
ATOM 1516 C C . MET A 1 190 ? 0.897 7.031 16.835 1.00 95.94 190 MET A C 1
ATOM 1518 O O . MET A 1 190 ? 0.792 7.393 15.660 1.00 95.94 190 MET A O 1
ATOM 1522 N N . PRO A 1 191 ? 1.966 7.331 17.587 1.00 94.25 191 PRO A N 1
ATOM 1523 C CA . PRO A 1 191 ? 3.087 8.090 17.055 1.00 94.25 191 PRO A CA 1
ATOM 1524 C C . PRO A 1 191 ? 3.856 7.276 16.009 1.00 94.25 191 PRO A C 1
ATOM 1526 O O . PRO A 1 191 ? 3.993 6.054 16.128 1.00 94.25 191 PRO A O 1
ATOM 1529 N N . PHE A 1 192 ? 4.398 7.965 15.009 1.00 91.62 192 PHE A N 1
ATOM 1530 C CA . PHE A 1 192 ? 5.371 7.405 14.074 1.00 91.62 192 PHE A CA 1
ATOM 1531 C C . PHE A 1 192 ? 6.405 8.460 13.675 1.00 91.62 192 PHE A C 1
ATOM 1533 O O . PHE A 1 192 ? 6.182 9.661 13.823 1.00 91.62 192 PHE A O 1
ATOM 1540 N N . GLU A 1 193 ? 7.546 8.009 13.161 1.00 90.56 193 GLU A N 1
ATOM 1541 C CA . GLU A 1 193 ? 8.602 8.900 12.684 1.00 90.56 193 GLU A CA 1
ATOM 1542 C C . GLU A 1 193 ? 8.539 9.005 11.166 1.00 90.56 193 GLU A C 1
ATOM 1544 O O . GLU A 1 193 ? 8.377 7.997 10.476 1.00 90.56 193 GLU A O 1
ATOM 1549 N N . TRP A 1 194 ? 8.723 10.215 10.644 1.00 88.88 194 TRP A N 1
ATOM 1550 C CA . TRP A 1 194 ? 8.906 10.455 9.219 1.00 88.88 194 TRP A CA 1
ATOM 1551 C C . TRP A 1 194 ? 10.358 10.844 8.962 1.00 88.88 194 TRP A C 1
ATOM 1553 O O . TRP A 1 194 ? 10.802 11.917 9.381 1.00 88.88 194 TRP A O 1
ATOM 1563 N N . HIS A 1 195 ? 11.112 9.988 8.266 1.00 84.19 195 HIS A N 1
ATOM 1564 C CA . HIS A 1 195 ? 12.529 10.240 8.006 1.00 84.19 195 HIS A CA 1
ATOM 1565 C C . HIS A 1 195 ? 12.730 11.585 7.294 1.00 84.19 195 HIS A C 1
ATOM 1567 O O . HIS A 1 195 ? 12.116 11.867 6.267 1.00 84.19 195 HIS A O 1
ATOM 1573 N N . GLY A 1 196 ? 13.615 12.419 7.846 1.00 78.06 196 GLY A N 1
ATOM 1574 C CA . GLY A 1 196 ? 13.901 13.755 7.314 1.00 78.06 196 GLY A CA 1
ATOM 1575 C C . GLY A 1 196 ? 12.943 14.854 7.783 1.00 78.06 196 GLY A C 1
ATOM 1576 O O . GLY A 1 196 ? 13.098 16.001 7.368 1.00 78.06 196 GLY A O 1
ATOM 1577 N N . SER A 1 197 ? 11.993 14.546 8.669 1.00 83.62 197 SER A N 1
ATOM 1578 C CA . SER A 1 197 ? 11.134 15.535 9.314 1.00 83.62 197 SER A CA 1
ATOM 1579 C C . SER A 1 197 ? 11.413 15.617 10.814 1.00 83.62 197 SER A C 1
ATOM 1581 O O . SER A 1 197 ? 11.666 14.611 11.464 1.00 83.62 197 SER A O 1
ATOM 1583 N N . SER A 1 198 ? 11.356 16.827 11.372 1.00 83.31 198 SER A N 1
ATOM 1584 C CA . SER A 1 198 ? 11.452 17.071 12.818 1.00 83.31 198 SER A CA 1
ATOM 1585 C C . SER A 1 198 ? 10.084 17.264 13.479 1.00 83.31 198 SER A C 1
ATOM 1587 O O . SER A 1 198 ? 10.018 17.740 14.609 1.00 83.31 198 SER A O 1
ATOM 1589 N N . LYS A 1 199 ? 8.996 17.036 12.735 1.00 85.94 199 LYS A N 1
ATOM 1590 C CA . LYS A 1 199 ? 7.629 17.157 13.242 1.00 85.94 199 LYS A CA 1
ATOM 1591 C C . LYS A 1 199 ? 7.205 15.844 13.888 1.00 85.94 199 LYS A C 1
ATOM 1593 O O . LYS A 1 199 ? 7.585 14.778 13.410 1.00 85.94 199 LYS A O 1
ATOM 1598 N N . ASP A 1 200 ? 6.371 15.949 14.913 1.00 87.00 200 ASP A N 1
ATOM 1599 C CA . ASP A 1 200 ? 5.691 14.798 15.490 1.00 87.00 200 ASP A CA 1
ATOM 1600 C C . ASP A 1 200 ? 4.522 14.410 14.584 1.00 87.00 200 ASP A C 1
ATOM 1602 O O . ASP A 1 200 ? 3.660 15.242 14.292 1.00 87.00 200 ASP A O 1
ATOM 1606 N N . TYR A 1 201 ? 4.501 13.154 14.141 1.00 90.12 201 TYR A N 1
ATOM 1607 C CA . TYR A 1 201 ? 3.398 12.606 13.361 1.00 90.12 201 TYR A CA 1
ATOM 1608 C C . TYR A 1 201 ? 2.677 11.524 14.147 1.00 90.12 201 TYR A C 1
ATOM 1610 O O . TYR A 1 201 ? 3.263 10.796 14.954 1.00 90.12 201 TYR A O 1
ATOM 1618 N N . SER A 1 202 ? 1.384 11.402 13.879 1.00 93.12 202 SER A N 1
ATOM 1619 C CA . SER A 1 202 ? 0.565 10.350 14.447 1.00 93.12 202 SER A CA 1
ATOM 1620 C C . SER A 1 202 ? -0.471 9.851 13.457 1.00 93.12 202 SER A C 1
ATOM 1622 O O . SER A 1 202 ? -0.891 10.574 12.560 1.00 93.12 202 SER A O 1
ATOM 1624 N N . MET A 1 203 ? -0.898 8.613 13.655 1.00 93.56 203 MET A N 1
ATOM 1625 C CA . MET A 1 203 ? -1.863 7.918 12.815 1.00 93.56 203 MET A CA 1
ATOM 1626 C C . MET A 1 203 ? -2.954 7.287 13.678 1.00 93.56 203 MET A C 1
ATOM 1628 O O . MET A 1 203 ? -2.706 6.893 14.818 1.00 93.56 203 MET A O 1
ATOM 1632 N N . GLN A 1 204 ? -4.164 7.146 13.140 1.00 95.94 204 GLN A N 1
ATOM 1633 C CA . GLN A 1 204 ? -5.248 6.447 13.824 1.00 95.94 204 GLN A CA 1
ATOM 1634 C C . GLN A 1 204 ? -4.860 4.981 14.083 1.00 95.94 204 GLN A C 1
ATOM 1636 O O . GLN A 1 204 ? -4.434 4.265 13.175 1.00 95.94 204 GLN A O 1
ATOM 1641 N N . GLN A 1 205 ? -5.038 4.530 15.328 1.00 96.62 205 GLN A N 1
ATOM 1642 C CA . GLN A 1 205 ? -4.634 3.199 15.793 1.00 96.62 205 GLN A CA 1
ATOM 1643 C C . GLN A 1 205 ? -5.121 2.025 14.919 1.00 96.62 205 GLN A C 1
ATOM 1645 O O . GLN A 1 205 ? -4.308 1.126 14.703 1.00 96.62 205 GLN A O 1
ATOM 1650 N N . PRO A 1 206 ? -6.341 2.023 14.340 1.00 97.69 206 PRO A N 1
ATOM 1651 C CA . PRO A 1 206 ? -6.755 0.974 13.406 1.00 97.69 206 PRO A CA 1
ATOM 1652 C C . PRO A 1 206 ? -5.840 0.827 12.179 1.00 97.69 206 PRO A C 1
ATOM 1654 O O . PRO A 1 206 ? -5.464 -0.286 11.824 1.00 97.69 206 PRO A O 1
ATOM 1657 N N . LEU A 1 207 ? -5.422 1.939 11.559 1.00 97.62 207 LEU A N 1
ATOM 1658 C CA . LEU A 1 207 ? -4.494 1.898 10.422 1.00 97.62 207 LEU A CA 1
ATOM 1659 C C . LEU A 1 207 ? -3.091 1.484 10.869 1.00 97.62 207 LEU A C 1
ATOM 1661 O O . LEU A 1 207 ? -2.459 0.656 10.218 1.00 97.62 207 LEU A O 1
ATOM 1665 N N . TRP A 1 208 ? -2.624 2.016 12.001 1.00 97.12 208 TRP A N 1
ATOM 1666 C CA . TRP A 1 208 ? -1.328 1.643 12.570 1.00 97.12 208 TRP A CA 1
ATOM 1667 C C . TRP A 1 208 ? -1.237 0.133 12.837 1.00 97.12 208 TRP A C 1
ATOM 1669 O O . TRP A 1 208 ? -0.230 -0.495 12.506 1.00 97.12 208 TRP A O 1
ATOM 1679 N N . LEU A 1 209 ? -2.301 -0.463 13.387 1.00 97.06 209 LEU A N 1
ATOM 1680 C CA . LEU A 1 209 ? -2.377 -1.895 13.674 1.00 97.06 209 LEU A CA 1
ATOM 1681 C C . LEU A 1 209 ? -2.268 -2.727 12.395 1.00 97.06 209 LEU A C 1
ATOM 1683 O O . LEU A 1 209 ? -1.431 -3.625 12.318 1.00 97.06 209 LEU A O 1
ATOM 1687 N N . ILE A 1 210 ? -3.064 -2.389 11.377 1.00 97.19 210 ILE A N 1
ATOM 1688 C CA . ILE A 1 210 ? -3.022 -3.087 10.088 1.00 97.19 210 ILE A CA 1
ATOM 1689 C C . ILE A 1 210 ? -1.620 -3.000 9.494 1.00 97.19 210 ILE A C 1
ATOM 1691 O O . ILE A 1 210 ? -1.049 -4.025 9.151 1.00 97.19 210 ILE A O 1
ATOM 1695 N N . LEU A 1 211 ? -1.023 -1.807 9.421 1.00 96.81 211 LEU A N 1
ATOM 1696 C CA . LEU A 1 211 ? 0.290 -1.626 8.795 1.00 96.81 211 LEU A CA 1
ATOM 1697 C C . LEU A 1 211 ? 1.422 -2.352 9.533 1.00 96.81 211 LEU A C 1
ATOM 1699 O O . LEU A 1 211 ? 2.348 -2.842 8.893 1.00 96.81 211 LEU A O 1
ATOM 1703 N N . THR A 1 212 ? 1.379 -2.407 10.865 1.00 95.69 212 THR A N 1
ATOM 1704 C CA . THR A 1 212 ? 2.436 -3.046 11.673 1.00 95.69 212 THR A CA 1
ATOM 1705 C C . THR A 1 212 ? 2.333 -4.566 11.715 1.00 95.69 212 THR A C 1
ATOM 1707 O O . THR A 1 212 ? 3.339 -5.235 11.949 1.00 95.69 212 THR A O 1
ATOM 1710 N N . THR A 1 213 ? 1.143 -5.111 11.467 1.00 95.50 213 THR A N 1
ATOM 1711 C CA . THR A 1 213 ? 0.878 -6.559 11.424 1.00 95.50 213 THR A CA 1
ATOM 1712 C C . THR A 1 213 ? 0.774 -7.100 9.998 1.00 95.50 213 THR A C 1
ATOM 1714 O O . THR A 1 213 ? 0.649 -8.308 9.805 1.00 95.50 213 THR A O 1
ATOM 1717 N N . PHE A 1 214 ? 0.857 -6.219 8.995 1.00 96.12 214 PHE A N 1
ATOM 1718 C CA . PHE A 1 214 ? 0.730 -6.575 7.591 1.00 96.12 214 PHE A CA 1
ATOM 1719 C C . PHE A 1 214 ? 1.854 -7.504 7.134 1.00 96.12 214 PHE A C 1
ATOM 1721 O O . PHE A 1 214 ? 3.040 -7.183 7.261 1.00 96.12 214 PHE A O 1
ATOM 1728 N N . SER A 1 215 ? 1.471 -8.605 6.497 1.00 93.12 215 SER A N 1
ATOM 1729 C CA . SER A 1 215 ? 2.376 -9.531 5.823 1.00 93.12 215 SER A CA 1
ATOM 1730 C C . SER A 1 215 ? 1.761 -10.066 4.532 1.00 93.12 215 SER A C 1
ATOM 1732 O O . SER A 1 215 ? 0.538 -10.172 4.402 1.00 93.12 215 SER A O 1
ATOM 1734 N N . ARG A 1 216 ? 2.626 -10.383 3.564 1.00 89.38 216 ARG A N 1
ATOM 1735 C CA . ARG A 1 216 ? 2.252 -11.002 2.291 1.00 89.38 216 ARG A CA 1
ATOM 1736 C C . ARG A 1 216 ? 2.903 -12.380 2.145 1.00 89.38 216 ARG A C 1
ATOM 1738 O O . ARG A 1 216 ? 4.110 -12.522 2.330 1.00 89.38 216 ARG A O 1
ATOM 1745 N N . GLY A 1 217 ? 2.114 -13.368 1.726 1.00 81.50 217 GLY A N 1
ATOM 1746 C CA . GLY A 1 217 ? 2.526 -14.765 1.551 1.00 81.50 217 GLY A CA 1
ATOM 1747 C C . GLY A 1 217 ? 1.966 -15.704 2.624 1.00 81.50 217 GLY A C 1
ATOM 1748 O O . GLY A 1 217 ? 1.214 -15.287 3.498 1.00 81.50 217 GLY A O 1
ATOM 1749 N N . ASP A 1 218 ? 2.332 -16.984 2.542 1.00 55.88 218 ASP A N 1
ATOM 1750 C CA . ASP A 1 218 ? 1.706 -18.074 3.311 1.00 55.88 218 ASP A CA 1
ATOM 1751 C C . ASP A 1 218 ? 2.170 -18.203 4.779 1.00 55.88 218 ASP A C 1
ATOM 1753 O O . ASP A 1 218 ? 1.845 -19.196 5.426 1.00 55.88 218 ASP A O 1
ATOM 1757 N N . ASP A 1 219 ? 2.921 -17.244 5.333 1.00 45.62 219 ASP A N 1
ATOM 1758 C CA . ASP A 1 219 ? 3.425 -17.350 6.710 1.00 45.62 219 ASP A CA 1
ATOM 1759 C C . ASP A 1 219 ? 3.412 -15.990 7.431 1.00 45.62 219 ASP A C 1
ATOM 1761 O O . ASP A 1 219 ? 4.225 -15.112 7.106 1.00 45.62 219 ASP A O 1
ATOM 1765 N N . PRO A 1 220 ? 2.557 -15.783 8.452 1.00 43.31 220 PRO A N 1
ATOM 1766 C CA . PRO A 1 220 ? 2.755 -14.682 9.375 1.00 43.31 220 PRO A CA 1
ATOM 1767 C C . PRO A 1 220 ? 4.048 -14.971 10.137 1.00 43.31 220 PRO A C 1
ATOM 1769 O O . PRO A 1 220 ? 4.094 -15.844 11.004 1.00 43.31 220 PRO A O 1
ATOM 1772 N N . LYS A 1 221 ? 5.132 -14.243 9.839 1.00 41.69 221 LYS A N 1
ATOM 1773 C CA . LYS A 1 2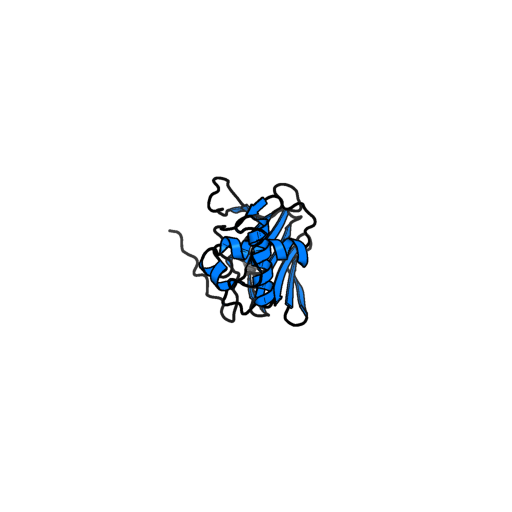21 ? 6.275 -14.234 10.755 1.00 41.69 221 LYS A CA 1
ATOM 1774 C C . LYS A 1 221 ? 5.750 -13.711 12.091 1.00 41.69 221 LYS A C 1
ATOM 1776 O O . LYS A 1 221 ? 5.288 -12.572 12.126 1.00 41.69 221 LYS A O 1
ATOM 1781 N N . PRO A 1 222 ? 5.809 -14.493 13.182 1.00 38.75 222 PRO A N 1
ATOM 1782 C CA . PRO A 1 222 ? 5.396 -13.993 14.475 1.00 38.75 222 PRO A CA 1
ATOM 1783 C C . PRO A 1 222 ? 6.314 -12.825 14.820 1.00 38.75 222 PRO A C 1
ATOM 1785 O O . PRO A 1 222 ? 7.520 -13.002 15.014 1.00 38.75 222 PRO A O 1
ATOM 1788 N N . THR A 1 223 ? 5.747 -11.622 14.858 1.00 43.28 223 THR A N 1
ATOM 1789 C CA . THR A 1 223 ? 6.405 -10.440 15.398 1.00 43.28 223 THR A CA 1
ATOM 1790 C C . THR A 1 223 ? 6.663 -10.735 16.867 1.00 43.28 223 THR A C 1
ATOM 1792 O O . THR A 1 223 ? 5.792 -10.569 17.719 1.00 43.28 223 THR A O 1
ATOM 1795 N N . SER A 1 224 ? 7.854 -11.244 17.185 1.00 37.59 224 SER A N 1
ATOM 1796 C CA . SER A 1 224 ? 8.331 -11.264 18.557 1.00 37.59 224 SER A CA 1
ATOM 1797 C C . SER A 1 224 ? 8.345 -9.811 19.009 1.00 37.59 224 SER A C 1
ATOM 1799 O O . SER A 1 224 ? 9.182 -9.035 18.542 1.00 37.59 224 SER A O 1
ATOM 1801 N N . LEU A 1 225 ? 7.385 -9.442 19.858 1.00 39.50 225 LEU A N 1
ATOM 1802 C CA . LEU A 1 225 ? 7.382 -8.183 20.585 1.00 39.50 225 LEU A CA 1
ATOM 1803 C C . LEU A 1 225 ? 8.792 -7.976 21.132 1.00 39.50 225 LEU A C 1
ATOM 1805 O O . LEU A 1 225 ? 9.270 -8.738 21.977 1.00 39.50 225 LEU A O 1
ATOM 1809 N N . VAL A 1 226 ? 9.481 -6.979 20.584 1.00 38.38 226 VAL A N 1
ATOM 1810 C CA . VAL A 1 226 ? 10.719 -6.470 21.150 1.00 38.38 226 VAL A CA 1
ATOM 1811 C C . VAL A 1 226 ? 10.339 -5.982 22.539 1.00 38.38 226 VAL A C 1
ATOM 1813 O O . VAL A 1 226 ? 9.698 -4.945 22.691 1.00 38.38 226 VAL A O 1
ATOM 1816 N N . ASN A 1 227 ? 10.678 -6.782 23.549 1.00 35.94 227 ASN A N 1
ATOM 1817 C CA . ASN A 1 227 ? 10.688 -6.345 24.932 1.00 35.94 227 ASN A CA 1
ATOM 1818 C C . ASN A 1 227 ? 11.655 -5.161 25.009 1.00 35.94 227 ASN A C 1
ATOM 1820 O O . ASN A 1 227 ? 12.871 -5.349 25.038 1.00 35.94 227 ASN A O 1
ATOM 1824 N N . LEU A 1 228 ? 11.110 -3.947 24.990 1.00 34.59 228 LEU A N 1
ATOM 1825 C CA . LEU A 1 228 ? 11.823 -2.759 25.426 1.00 34.59 228 LEU A CA 1
ATOM 1826 C C . LEU A 1 228 ? 11.995 -2.890 26.943 1.00 34.59 228 LEU A C 1
ATOM 1828 O O . LEU A 1 228 ? 11.030 -2.772 27.699 1.00 34.59 228 LEU A O 1
ATOM 1832 N N . VAL A 1 229 ? 13.221 -3.234 27.343 1.00 40.00 229 VAL A N 1
ATOM 1833 C CA . VAL A 1 229 ? 13.760 -3.032 28.695 1.00 40.00 229 VAL A CA 1
ATOM 1834 C C . VAL A 1 229 ? 14.263 -1.601 28.793 1.00 40.00 229 VAL A C 1
ATOM 1836 O O . VAL A 1 229 ? 14.918 -1.159 27.822 1.00 40.00 229 VAL A O 1
#

Foldseek 3Di:
DCPVVVVVVVVVVVVVVVVPPDPPPFDWDQPLQKIFGFPPQKDFPDWDDDPSKTWTWIDNPQKIKIKIKDFADQLRLLVLLVVLCCVVVVDPPPPDPVPRDRLQVVCVVPVFSSLQSVQVCCCVPPPVDPDDQPDWGFQKPQQAQNNRGWIWTWRDDDPQTWIWTKHDHPVSNRIIMIMIITHNDDADWAWIDHPPDPDTDTDGPSVSRGRNQIHGGDDRPPPPPPPDD

pLDDT: mean 83.18, std 17.33, range [34.59, 98.5]

Radius of gyration: 22.16 Å; chains: 1; bounding box: 48×40×84 Å

Sequence (229 aa):
MNLKKYSIYAIIILYLLVGASLASQNETYCHHGLCFEIPHEWDVVKDVQVGNDTQIVLSDGVSAIRVDLIKYPDREIDKLMLEHLIRDKTIPENYSSSCICPWRFIYALVPWQANGAIGNYYKTEIIKPVNDLRCSGSGISIKPDGVEQASIHESCEELPAEWVIAWTKPEYDEELIGIHAIFSGRYLQMPFEWHGSSKDYSMQQPLWLILTTFSRGDDPKPTSLVNLV

Secondary structure (DSSP, 8-state):
--HHHHHHHHHHHHHHHHSSS---PPPEEEETTEEEEPPTT-EEEEEEEETTEEEEEEE-SS-EEEEEEEE--HHHHHHHHHHHHHHTTSS-TT--TTS---HHHHHHH-HHHHHHHHHHHIIIIII--SS---EEEE-BS--GGG-TT-EEEE-SSSSSEEEEEEEE-GGGSSEEEEEEEEE-S--PEEEE-BTT--S-EEEEHHHHHHHHH-EESS-----------

=== Feature glossary ===
Annotated list of the representations used here:

Nearest PDB structures. The Foldseek neighbor list gives the closest experimentally determined structures in the PDB, ranked by structural alignment. TM-score near 1 means near-identical fold; near 0.3 means only rough topology match. This is how one finds what a novel AlphaFold prediction most resembles in the solved-structure universe.

Foldseek 3Di. Foldseek's 3Di representation compresses backbone geometry into a per-residue letter drawn from a learned twenty-state alphabet. It captures the tertiary interaction pattern around each residue — which residues are packed against it in space, regardless of where they are in sequence.

Radius of gyration, Cα contacts, bounding box. Radius of gyration (Rg) is the root-mean-square distance of Cα atoms from their centroid — a single number for overall size and compactness. A globular domain of N residues has Rg ≈ 2.2·N^0.38 Å; an extended or disordered chain has a much larger Rg. The Cα contact count is the number of residue pairs whose Cα atoms are within 8 Å and are more than four positions apart in sequence — a standard proxy for tertiary packing density. The bounding box is the smallest axis-aligned box enclosing all Cα atoms.

InterPro / GO / CATH / organism. The annotation block draws on four external resources. InterPro: which protein families and domains the sequence belongs to. GO: standardized terms for what the protein does, what process it participates in, and where in the cell it acts. CATH: which structural fold it has in the CATH hierarchy. Organism: the species of origin.

mmCIF coordinates. The mmCIF block holds the 3D Cartesian coordinates of each backbone atom (N, Cα, C, O) in ångströms. mmCIF is the PDB's canonical archive format — a tagged-loop text representation of the atomic model.

pLDDT. pLDDT is the predicted lDDT-Cα score: AlphaFold's confidence that the local environment of each residue (all inter-atomic distances within 15 Å) is correctly placed. It is a per-residue number between 0 and 100, with higher meaning more reliable.

Backbone torsions (φ/ψ). φ (phi) and ψ (psi) are the two rotatable backbone dihedrals per residue: φ is the C(i-1)–N–Cα–C torsion, ψ is the N–Cα–C–N(i+1) torsion, both in degrees on (−180°, 180°]. α-helical residues cluster near (−60°, −45°); β-strand residues near (−120°, +130°). A Ramachandran plot is simply a scatter of (φ, ψ) for every residue.

B-factor. For experimental (PDB) structures, the B-factor (temperature factor) quantifies the positional spread of each atom in the crystal — a combination of thermal vibration and static disorder — in units of Å². High B-factors mark flexible loops or poorly resolved regions; low B-factors mark the rigid, well-ordered core.

Secondary structure (3-state, P-SEA). SS3 is a coarse helix/strand/coil call (letters a/b/c) made by the P-SEA algorithm from inter-Cα distances and dihedrals. It is less detailed than DSSP but needs only Cα positions.

Predicted aligned error. Predicted aligned error is AlphaFold's pairwise confidence. Unlike pLDDT (per-residue), PAE is per-residue-pair and captures whether two parts of the structure are correctly placed relative to each other. Units are ångströms of expected positional error.

Solvent-accessible surface area. Solvent-accessible surface area (SASA) is the area in Å² traced out by the centre of a 1.4 Å probe sphere (a water molecule) rolled over the protein's van der Waals surface (Shrake–Rupley / Lee–Richards construction). Buried residues have near-zero SASA; fully exposed residues can exceed 200 Å². The total SASA scales roughly with the number of surface residues.

Secondary structure (8-state, DSSP). The SS8 string is DSSP's per-residue secondary-structure call. α-helix (H) means an i→i+4 H-bond ladder; β-strand (E) means the residue participates in a β-sheet; 3₁₀ (G) and π (I) are tighter and wider helices; T/S are turns/bends; '-' is loop.

Rendered structure images. Structure images are PyMOL renders from six orthogonal camera directions. Cartoon representation draws helices as coils and strands as arrows; sticks shows the backbone as bonds; surface shows the solvent-excluded envelope. Rainbow coloring maps sequence position to hue (blue→red, N→C); chain coloring assigns a distinct color per polypeptide.

Sequence. The amino-acid sequence is the protein's primary structure: the linear order of residues from the N-terminus to the C-terminus, written in one-letter code. Everything else here — the 3D coordinates, the secondary structure, the domain annotations — is ultimately a consequence of this string.

Contact-map, Ramachandran, and PAE plots. Three diagnostic plots accompany the record. The Cα contact map visualizes the tertiary structure as a 2D adjacency matrix (8 Å cutoff, sequence-local contacts suppressed). The Ramachandran plot shows the distribution of backbone (φ, ψ) torsions, with points in the α and β basins reflecting secondary structure content. The PAE plot shows AlphaFold's inter-residue confidence as a color matrix.